Protein AF-A0A352S7R5-F1 (afdb_monomer)

pLDDT: mean 87.11, std 10.84, range [32.69, 97.75]

Mean predicted aligned error: 5.96 Å

Structure (mmCIF, N/CA/C/O backbone):
data_AF-A0A352S7R5-F1
#
_entry.id   AF-A0A352S7R5-F1
#
loop_
_atom_site.group_PDB
_atom_site.id
_atom_site.type_symbol
_atom_site.label_atom_id
_atom_site.label_alt_id
_atom_site.label_comp_id
_atom_site.label_asym_id
_atom_site.label_entity_id
_atom_site.label_seq_id
_atom_site.pdbx_PDB_ins_code
_atom_site.Cartn_x
_atom_site.Cartn_y
_atom_site.Cartn_z
_atom_site.occupancy
_atom_site.B_iso_or_equiv
_atom_site.auth_seq_id
_atom_site.auth_comp_id
_atom_site.auth_asym_id
_atom_site.auth_atom_id
_atom_site.pdbx_PDB_model_num
ATOM 1 N N . ALA A 1 1 ? -20.740 5.650 -1.007 1.00 73.94 1 ALA A N 1
ATOM 2 C CA . ALA A 1 1 ? -20.180 4.894 -2.149 1.00 73.94 1 ALA A CA 1
ATOM 3 C C . ALA A 1 1 ? -20.806 3.505 -2.294 1.00 73.94 1 ALA A C 1
ATOM 5 O O . ALA A 1 1 ? -21.216 3.188 -3.402 1.00 73.94 1 ALA A O 1
ATOM 6 N N . CYS A 1 2 ? -20.946 2.727 -1.207 1.00 80.25 2 CYS A N 1
ATOM 7 C CA . CYS A 1 2 ? -21.563 1.386 -1.196 1.00 80.25 2 CYS A CA 1
ATOM 8 C C . CYS A 1 2 ? -22.861 1.286 -2.020 1.00 80.25 2 CYS A C 1
ATOM 10 O O . CYS A 1 2 ? -22.850 0.685 -3.086 1.00 80.25 2 CYS A O 1
ATOM 12 N N . GLN A 1 3 ? -23.914 2.022 -1.648 1.00 80.69 3 GLN A N 1
ATOM 13 C CA . GLN A 1 3 ? -25.221 1.989 -2.335 1.00 80.69 3 GLN A CA 1
ATOM 14 C C . GLN A 1 3 ? -25.176 2.267 -3.852 1.00 80.69 3 GLN A C 1
ATOM 16 O O . GLN A 1 3 ? -26.088 1.890 -4.582 1.00 80.69 3 GLN A O 1
ATOM 21 N N . LEU A 1 4 ? -24.134 2.947 -4.341 1.00 83.44 4 LEU A N 1
ATOM 22 C CA . LEU A 1 4 ? -23.986 3.281 -5.755 1.00 83.44 4 LEU A CA 1
ATOM 23 C C . LEU A 1 4 ? -23.142 2.250 -6.515 1.00 83.44 4 LEU A C 1
ATOM 25 O O . LEU A 1 4 ? -23.449 1.950 -7.670 1.00 83.44 4 LEU A O 1
ATOM 29 N N . LEU A 1 5 ? -22.080 1.728 -5.900 1.00 84.81 5 LEU A N 1
ATOM 30 C CA . LEU A 1 5 ? -21.120 0.844 -6.564 1.00 84.81 5 LEU A CA 1
ATOM 31 C C . LEU A 1 5 ? -21.451 -0.642 -6.393 1.00 84.81 5 LEU A C 1
ATOM 33 O O . LEU A 1 5 ? -21.251 -1.392 -7.344 1.00 84.81 5 LEU A O 1
ATOM 37 N N . GLU A 1 6 ? -21.993 -1.064 -5.247 1.00 87.19 6 GLU A N 1
ATOM 38 C CA . GLU A 1 6 ? -22.314 -2.477 -4.980 1.00 87.19 6 GLU A CA 1
ATOM 39 C C . GLU A 1 6 ? -23.238 -3.080 -6.048 1.00 87.19 6 GLU A C 1
ATOM 41 O O . GLU A 1 6 ? -22.888 -4.124 -6.591 1.00 87.19 6 GLU A O 1
ATOM 46 N N . PRO A 1 7 ? -24.342 -2.426 -6.473 1.00 89.88 7 PRO A N 1
ATOM 47 C CA . PRO A 1 7 ? -25.232 -3.016 -7.477 1.00 89.88 7 PRO A CA 1
ATOM 48 C C . PRO A 1 7 ? -24.609 -3.088 -8.878 1.00 89.88 7 PRO A C 1
ATOM 50 O O . PRO A 1 7 ? -25.177 -3.693 -9.782 1.00 89.88 7 PRO A O 1
ATOM 53 N N . ARG A 1 8 ? -23.481 -2.400 -9.096 1.00 88.81 8 ARG A N 1
ATOM 54 C CA . ARG A 1 8 ? -22.850 -2.232 -10.411 1.00 88.81 8 ARG A CA 1
ATOM 55 C C . ARG A 1 8 ? -21.539 -2.996 -10.539 1.00 88.81 8 ARG A C 1
ATOM 57 O O . ARG A 1 8 ? -21.007 -3.053 -11.643 1.00 88.81 8 ARG A O 1
ATOM 64 N N . ILE A 1 9 ? -21.018 -3.579 -9.461 1.00 89.38 9 ILE A N 1
ATOM 65 C CA . ILE A 1 9 ? -19.674 -4.162 -9.458 1.00 89.38 9 ILE A CA 1
ATOM 66 C C . ILE A 1 9 ? -19.539 -5.327 -10.451 1.00 89.38 9 ILE A C 1
ATOM 68 O O . ILE A 1 9 ? -18.575 -5.365 -11.210 1.00 89.38 9 ILE A O 1
ATOM 72 N N . ASP A 1 10 ? -20.558 -6.187 -10.554 1.00 89.00 10 ASP A N 1
ATOM 73 C CA . ASP A 1 10 ? -20.584 -7.303 -11.512 1.00 89.00 10 ASP A CA 1
ATOM 74 C C . ASP A 1 10 ? -20.578 -6.814 -12.968 1.00 89.00 10 ASP A C 1
ATOM 76 O O . ASP A 1 10 ? -19.977 -7.426 -13.851 1.00 89.00 10 ASP A O 1
ATOM 80 N N . VAL A 1 11 ? -21.257 -5.694 -13.233 1.00 90.62 11 VAL A N 1
ATOM 81 C CA . VAL A 1 11 ? -21.267 -5.071 -14.561 1.00 90.62 11 VAL A CA 1
ATOM 82 C C . VAL A 1 11 ? -19.894 -4.478 -14.849 1.00 90.62 11 VAL A C 1
ATOM 84 O O . VAL A 1 11 ? -19.335 -4.733 -15.914 1.00 90.62 11 VAL A O 1
ATOM 87 N N . LEU A 1 12 ? -19.320 -3.738 -13.895 1.00 88.06 12 LEU A N 1
ATOM 88 C CA . LEU A 1 12 ? -18.010 -3.107 -14.048 1.00 88.06 12 LEU A CA 1
ATOM 89 C C . LEU A 1 12 ? -16.918 -4.132 -14.378 1.00 88.06 12 LEU A C 1
ATOM 91 O O . LEU A 1 12 ? -16.145 -3.891 -15.300 1.00 88.06 12 LEU A O 1
ATOM 95 N N . GLU A 1 13 ? -16.907 -5.290 -13.718 1.00 89.56 13 GLU A N 1
ATOM 96 C CA . GLU A 1 13 ? -15.958 -6.378 -14.002 1.00 89.56 13 GLU A CA 1
ATOM 97 C C . GLU A 1 13 ? -16.049 -6.942 -15.422 1.00 89.56 13 GLU A C 1
ATOM 99 O O . GLU A 1 13 ? -15.077 -7.500 -15.927 1.00 89.56 13 GLU A O 1
ATOM 104 N N . ARG A 1 14 ? -17.209 -6.821 -16.071 1.00 88.56 14 ARG A N 1
ATOM 105 C CA . ARG A 1 14 ? -17.442 -7.382 -17.407 1.00 88.56 14 ARG A CA 1
ATOM 106 C C . ARG A 1 14 ? -17.187 -6.389 -18.530 1.00 88.56 14 ARG A C 1
ATOM 108 O O . ARG A 1 14 ? -16.793 -6.813 -19.611 1.00 88.56 14 ARG A O 1
ATOM 115 N N . VAL A 1 15 ? -17.475 -5.105 -18.309 1.00 88.56 15 VAL A N 1
ATOM 116 C CA . VAL A 1 15 ? -17.487 -4.101 -19.392 1.00 88.56 15 VAL A CA 1
ATOM 117 C C . VAL A 1 15 ? -16.463 -2.983 -19.231 1.00 88.56 15 VAL A C 1
ATOM 119 O O . VAL A 1 15 ? -16.283 -2.198 -20.158 1.00 88.56 15 VAL A O 1
ATOM 122 N N . SER A 1 16 ? -15.813 -2.867 -18.072 1.00 87.00 16 SER A N 1
ATOM 123 C CA . SER A 1 16 ? -14.912 -1.745 -17.793 1.00 87.00 16 SER A CA 1
ATOM 124 C C . SER A 1 16 ? -13.443 -2.119 -17.937 1.00 87.00 16 SER A C 1
ATOM 126 O O . SER A 1 16 ? -13.054 -3.284 -17.900 1.00 87.00 16 SER A O 1
ATOM 128 N N . LEU A 1 17 ? -12.602 -1.091 -18.052 1.00 91.25 17 LEU A N 1
ATOM 129 C CA . LEU A 1 17 ? -11.156 -1.259 -17.982 1.00 91.25 17 LEU A CA 1
ATOM 130 C C . LEU A 1 17 ? -10.752 -1.793 -16.596 1.00 91.25 17 LEU A C 1
ATOM 132 O O . LEU A 1 17 ? -11.332 -1.365 -15.594 1.00 91.25 17 LEU A O 1
ATOM 136 N N . PRO A 1 18 ? -9.702 -2.626 -16.495 1.00 91.00 18 PRO A N 1
ATOM 137 C CA . PRO A 1 18 ? -9.273 -3.180 -15.212 1.00 91.00 18 PRO A CA 1
ATOM 138 C C . PRO A 1 18 ? -8.970 -2.132 -14.130 1.00 91.00 18 PRO A C 1
ATOM 140 O O . PRO A 1 18 ? -9.233 -2.364 -12.954 1.00 91.00 18 PRO A O 1
ATOM 143 N N . ASP A 1 19 ? -8.474 -0.948 -14.506 1.00 90.12 19 ASP A N 1
ATOM 144 C CA . ASP A 1 19 ? -8.213 0.139 -13.546 1.00 90.12 19 ASP A CA 1
ATOM 145 C C . ASP A 1 19 ? -9.501 0.667 -12.887 1.00 90.12 19 ASP A C 1
ATOM 147 O O . ASP A 1 19 ? -9.485 1.096 -11.736 1.00 90.12 19 ASP A O 1
ATOM 151 N N . VAL A 1 20 ? -10.635 0.601 -13.592 1.00 92.25 20 VAL A N 1
ATOM 152 C CA . VAL A 1 20 ? -11.945 0.980 -13.045 1.00 92.25 20 VAL A CA 1
ATOM 153 C C . VAL A 1 20 ? -12.400 -0.045 -12.010 1.00 92.25 20 VAL A C 1
ATOM 155 O O . VAL A 1 20 ? -12.864 0.348 -10.942 1.00 92.25 20 VAL A O 1
ATOM 158 N N . VAL A 1 21 ? -12.213 -1.339 -12.292 1.00 92.94 21 VAL A N 1
ATOM 159 C CA . VAL A 1 21 ? -12.516 -2.433 -11.353 1.00 92.94 21 VAL A CA 1
ATOM 160 C C . VAL A 1 21 ? -11.678 -2.287 -10.084 1.00 92.94 21 VAL A C 1
ATOM 162 O O . VAL A 1 21 ? -12.229 -2.282 -8.986 1.00 92.94 21 VAL A O 1
ATOM 165 N N . LEU A 1 22 ? -10.369 -2.051 -10.236 1.00 92.81 22 LEU A N 1
ATOM 166 C CA . LEU A 1 22 ? -9.457 -1.763 -9.127 1.00 92.81 22 LEU A CA 1
ATOM 167 C C . LEU A 1 22 ? -9.991 -0.627 -8.248 1.00 92.81 22 LEU A C 1
ATOM 169 O O . LEU A 1 22 ? -10.184 -0.806 -7.046 1.00 92.81 22 LEU A O 1
ATOM 173 N N . ARG A 1 23 ? -10.279 0.539 -8.839 1.00 91.75 23 ARG A N 1
ATOM 174 C CA . ARG A 1 23 ? -10.770 1.699 -8.080 1.00 91.75 23 ARG A CA 1
ATOM 175 C C . ARG A 1 23 ? -1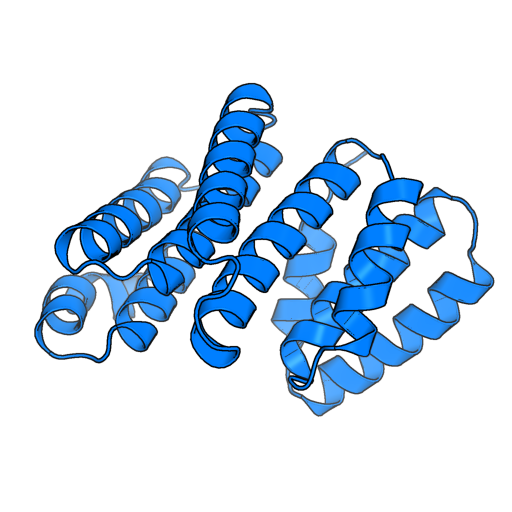2.110 1.423 -7.405 1.00 91.75 23 ARG A C 1
ATOM 177 O O . ARG A 1 23 ? -12.285 1.821 -6.256 1.00 91.75 23 ARG A O 1
ATOM 184 N N . ALA A 1 24 ? -13.040 0.752 -8.081 1.00 93.38 24 ALA A N 1
ATOM 185 C CA . ALA A 1 24 ? -14.346 0.427 -7.517 1.00 93.38 24 ALA A CA 1
ATOM 186 C C . ALA A 1 24 ? -14.217 -0.495 -6.295 1.00 93.38 24 ALA A C 1
ATOM 188 O O . ALA A 1 24 ? -14.760 -0.173 -5.236 1.00 93.38 24 ALA A O 1
ATOM 189 N N . CYS A 1 25 ? -13.440 -1.578 -6.405 1.00 94.12 25 CYS A N 1
ATOM 190 C CA . CYS A 1 25 ? -13.190 -2.501 -5.297 1.00 94.12 25 CYS A CA 1
ATOM 191 C C . CYS A 1 25 ? -12.479 -1.816 -4.124 1.00 94.12 25 CYS A C 1
ATOM 193 O O . CYS A 1 25 ? -12.895 -1.988 -2.980 1.00 94.12 25 CYS A O 1
ATOM 195 N N . LEU A 1 26 ? -11.460 -0.985 -4.382 1.00 93.06 26 LEU A N 1
ATOM 196 C CA . LEU A 1 26 ? -10.762 -0.247 -3.322 1.00 93.06 26 LEU A CA 1
ATOM 197 C C . LEU A 1 26 ? -11.681 0.755 -2.613 1.00 93.06 26 LEU A C 1
ATOM 199 O O . LEU A 1 26 ? -11.668 0.842 -1.386 1.00 93.06 26 LEU A O 1
ATOM 203 N N . VAL A 1 27 ? -12.514 1.490 -3.356 1.00 92.88 27 VAL A N 1
ATOM 204 C CA . VAL A 1 27 ? -13.489 2.426 -2.772 1.00 92.88 27 VAL A CA 1
ATOM 205 C C . VAL A 1 27 ? -14.522 1.688 -1.924 1.00 92.88 27 VAL A C 1
ATOM 207 O O . VAL A 1 27 ? -14.846 2.157 -0.829 1.00 92.88 27 VAL A O 1
ATOM 210 N N . LEU A 1 28 ? -15.031 0.546 -2.392 1.00 93.56 28 LEU A N 1
ATOM 211 C CA . LEU A 1 28 ? -15.947 -0.294 -1.621 1.00 93.56 28 LEU A CA 1
ATOM 212 C C . LEU A 1 28 ? -15.264 -0.809 -0.352 1.00 93.56 28 LEU A C 1
ATOM 214 O O . LEU A 1 28 ? -15.760 -0.538 0.741 1.00 93.56 28 LEU A O 1
ATOM 218 N N . SER A 1 29 ? -14.084 -1.423 -0.470 1.00 94.75 29 SER A N 1
ATOM 219 C CA . SER A 1 29 ? -13.301 -1.897 0.677 1.00 94.75 29 SER A CA 1
ATOM 220 C C . SER A 1 29 ? -13.076 -0.791 1.715 1.00 94.75 29 SER A C 1
ATOM 222 O O . SER A 1 29 ? -13.397 -0.968 2.889 1.00 94.75 29 SER A O 1
ATOM 224 N N . ASN A 1 30 ? -12.617 0.390 1.287 1.00 91.62 30 ASN A N 1
ATOM 225 C CA . ASN A 1 30 ? -12.432 1.557 2.156 1.00 91.62 30 ASN A CA 1
ATOM 226 C C . ASN A 1 30 ? -13.737 2.004 2.826 1.00 91.62 30 ASN A C 1
ATOM 228 O O . ASN A 1 30 ? -13.750 2.297 4.018 1.00 91.62 30 ASN A O 1
ATOM 232 N N . SER A 1 31 ? -14.844 2.031 2.085 1.00 92.38 31 SER A N 1
ATOM 233 C CA . SER A 1 31 ? -16.140 2.468 2.616 1.00 92.38 31 SER A CA 1
ATOM 234 C C . SER A 1 31 ? -16.683 1.512 3.680 1.00 92.38 31 SER A C 1
ATOM 236 O O . SER A 1 31 ? -17.195 1.963 4.702 1.00 92.38 31 SER A O 1
ATOM 238 N N . HIS A 1 32 ? -16.560 0.199 3.466 1.00 93.31 32 HIS A N 1
ATOM 239 C CA . HIS A 1 32 ? -16.925 -0.800 4.472 1.00 93.31 32 HIS A CA 1
ATOM 240 C C . HIS A 1 32 ? -16.008 -0.728 5.690 1.00 93.31 32 HIS A C 1
ATOM 242 O O . HIS A 1 32 ? -16.492 -0.769 6.819 1.00 93.31 32 HIS A O 1
ATOM 248 N N . TRP A 1 33 ? -14.706 -0.531 5.469 1.00 93.12 33 TRP A N 1
ATOM 249 C CA . TRP A 1 33 ? -13.725 -0.407 6.540 1.00 93.12 33 TRP A CA 1
ATOM 250 C C . TRP A 1 33 ? -14.030 0.755 7.483 1.00 93.12 33 TRP A C 1
ATOM 252 O O . TRP A 1 33 ? -14.066 0.570 8.698 1.00 93.12 33 TRP A O 1
ATOM 262 N N . LEU A 1 34 ? -14.290 1.938 6.920 1.00 90.12 34 LEU A N 1
ATOM 263 C CA . LEU A 1 34 ? -14.645 3.137 7.682 1.00 90.12 34 LEU A CA 1
ATOM 264 C C . LEU A 1 34 ? -15.980 2.982 8.418 1.00 90.12 34 LEU A C 1
ATOM 266 O O . LEU A 1 34 ? -16.166 3.554 9.484 1.00 90.12 34 LEU A O 1
ATOM 270 N N . ALA A 1 35 ? -16.894 2.174 7.882 1.00 91.31 35 ALA A N 1
ATOM 271 C CA . ALA A 1 35 ? -18.155 1.851 8.536 1.00 91.31 35 ALA A CA 1
ATOM 272 C C . ALA A 1 35 ? -18.049 0.701 9.560 1.00 91.31 35 ALA A C 1
ATOM 274 O O . ALA A 1 35 ? -19.077 0.211 10.022 1.00 91.31 35 ALA A O 1
ATOM 275 N N . GLY A 1 36 ? -16.838 0.222 9.875 1.00 91.88 36 GLY A N 1
ATOM 276 C CA . GLY A 1 36 ? -16.599 -0.878 10.818 1.00 91.88 36 GLY A CA 1
ATOM 277 C C . GLY A 1 36 ? -16.953 -2.275 10.292 1.00 91.88 36 GLY A C 1
ATOM 278 O O . GLY A 1 36 ? -16.778 -3.262 11.003 1.00 91.88 36 GLY A O 1
ATOM 279 N N . ARG A 1 37 ? -17.401 -2.390 9.037 1.00 94.00 37 ARG A N 1
ATOM 280 C CA . ARG A 1 37 ? -17.790 -3.644 8.373 1.00 94.00 37 ARG A CA 1
ATOM 281 C C . ARG A 1 37 ? -16.558 -4.366 7.818 1.00 94.00 37 ARG A C 1
ATOM 283 O O . ARG A 1 37 ? -16.259 -4.301 6.626 1.00 94.00 37 ARG A O 1
ATOM 290 N N . ARG A 1 38 ? -15.771 -4.971 8.718 1.00 93.56 38 ARG A N 1
ATOM 291 C CA . ARG A 1 38 ? -14.444 -5.545 8.407 1.00 93.56 38 ARG A CA 1
ATOM 292 C C . ARG A 1 38 ? -14.517 -6.699 7.407 1.00 93.56 38 ARG A C 1
ATOM 294 O O . ARG A 1 38 ? -13.726 -6.726 6.469 1.00 93.56 38 ARG A O 1
ATOM 301 N N . THR A 1 39 ? -15.471 -7.610 7.579 1.00 94.56 39 THR A N 1
ATOM 302 C CA . THR A 1 39 ? -15.619 -8.796 6.723 1.00 94.56 39 THR A CA 1
ATOM 303 C C . THR A 1 39 ? -15.928 -8.404 5.284 1.00 94.56 39 THR A C 1
ATOM 305 O O . THR A 1 39 ? -15.282 -8.880 4.357 1.00 94.56 39 THR A O 1
ATOM 308 N N . GLU A 1 40 ? -16.853 -7.471 5.080 1.00 94.31 40 GLU A N 1
ATOM 309 C CA . GLU A 1 40 ? -17.210 -6.977 3.752 1.00 94.31 40 GLU A CA 1
ATOM 310 C C . GLU A 1 40 ? -16.061 -6.190 3.119 1.00 94.31 40 GLU A C 1
ATOM 312 O O . GLU A 1 40 ? -15.814 -6.305 1.919 1.00 94.31 40 GLU A O 1
ATOM 317 N N . ALA A 1 41 ? -15.315 -5.423 3.920 1.00 94.50 41 ALA A N 1
ATOM 318 C CA . ALA A 1 41 ? -14.141 -4.709 3.435 1.00 94.50 41 ALA A CA 1
ATOM 319 C C . ALA A 1 41 ? -13.066 -5.656 2.881 1.00 94.50 41 ALA A C 1
ATOM 321 O O . ALA A 1 41 ? -12.478 -5.356 1.838 1.00 94.50 41 ALA A O 1
ATOM 322 N N . LEU A 1 42 ? -12.823 -6.778 3.565 1.00 95.56 42 LEU A N 1
ATOM 323 C CA . LEU A 1 42 ? -11.902 -7.824 3.116 1.00 95.56 42 LEU A CA 1
ATOM 324 C C . LEU A 1 42 ? -12.466 -8.599 1.921 1.00 95.56 42 LEU A C 1
ATOM 326 O O . LEU A 1 42 ? -11.735 -8.818 0.961 1.00 95.56 42 LEU A O 1
ATOM 330 N N . GLY A 1 43 ? -13.770 -8.886 1.899 1.00 96.69 43 GLY A N 1
ATOM 331 C CA . GLY A 1 43 ? -14.418 -9.578 0.780 1.00 96.69 43 GLY A CA 1
ATOM 332 C C . GLY A 1 43 ? -14.254 -8.859 -0.567 1.00 96.69 43 GLY A C 1
ATOM 333 O O . GLY A 1 43 ? -14.075 -9.504 -1.599 1.00 96.69 43 GLY A O 1
ATOM 334 N N . TYR A 1 44 ? -14.231 -7.520 -0.584 1.00 96.00 44 TYR A N 1
ATOM 335 C CA . TYR A 1 44 ? -13.921 -6.766 -1.809 1.00 96.00 44 TYR A CA 1
ATOM 336 C C . TYR A 1 44 ? -12.449 -6.844 -2.234 1.00 96.00 44 TYR A C 1
ATOM 338 O O . TYR A 1 44 ? -12.164 -6.722 -3.426 1.00 96.00 44 TYR A O 1
ATOM 346 N N . LEU A 1 45 ? -11.521 -7.058 -1.297 1.00 96.38 45 LEU A N 1
ATOM 347 C CA . LEU A 1 45 ? -10.118 -7.327 -1.625 1.00 96.38 45 LEU A CA 1
ATOM 348 C C . LEU A 1 45 ? -9.955 -8.753 -2.160 1.00 96.38 45 LEU A C 1
ATOM 350 O O . LEU A 1 45 ? -9.327 -8.924 -3.198 1.00 96.38 45 LEU A O 1
ATOM 354 N N . ASP A 1 46 ? -10.607 -9.745 -1.541 1.00 96.94 46 ASP A N 1
ATOM 355 C CA . ASP A 1 46 ? -10.637 -11.133 -2.033 1.00 96.94 46 ASP A CA 1
ATOM 356 C C . ASP A 1 46 ? -11.147 -11.193 -3.474 1.00 96.94 46 ASP A C 1
ATOM 358 O O . ASP A 1 46 ? -10.544 -11.819 -4.348 1.00 96.94 46 ASP A O 1
ATOM 362 N N . ARG A 1 47 ? -12.234 -10.466 -3.741 1.00 95.94 47 ARG A N 1
ATOM 363 C CA . ARG A 1 47 ? -12.822 -10.343 -5.072 1.00 95.94 47 ARG A CA 1
ATOM 364 C C . ARG A 1 47 ? -11.863 -9.704 -6.080 1.00 95.94 47 ARG A C 1
ATOM 366 O O . ARG A 1 47 ? -11.726 -10.209 -7.194 1.00 95.94 47 ARG A O 1
ATOM 373 N N . LEU A 1 48 ? -11.190 -8.617 -5.700 1.00 96.38 48 LEU A N 1
ATOM 374 C CA . LEU A 1 48 ? -10.222 -7.933 -6.560 1.00 96.38 48 LEU A CA 1
ATOM 375 C C . LEU A 1 48 ? -9.008 -8.816 -6.881 1.00 96.38 48 LEU A C 1
ATOM 377 O O . LEU A 1 48 ? -8.545 -8.828 -8.021 1.00 96.38 48 LEU A O 1
ATOM 381 N N . GLU A 1 49 ? -8.505 -9.564 -5.905 1.00 96.69 49 GLU A N 1
ATOM 382 C CA . GLU A 1 49 ? -7.389 -10.483 -6.116 1.00 96.69 49 GLU A CA 1
ATOM 383 C C . GLU A 1 49 ? -7.777 -11.650 -7.016 1.00 96.69 49 GLU A C 1
ATOM 385 O O . GLU A 1 49 ? -7.059 -11.945 -7.970 1.00 96.69 49 GLU A O 1
ATOM 390 N N . ALA A 1 50 ? -8.946 -12.257 -6.791 1.00 96.38 50 ALA A N 1
ATOM 391 C CA . ALA A 1 50 ? -9.466 -13.301 -7.668 1.00 96.38 50 ALA A CA 1
ATOM 392 C C . ALA A 1 50 ? -9.628 -12.797 -9.112 1.00 96.38 50 ALA A C 1
ATOM 394 O O . ALA A 1 50 ? -9.272 -13.499 -10.060 1.00 96.38 50 ALA A O 1
ATOM 395 N N . TYR A 1 51 ? -10.113 -11.563 -9.290 1.00 95.38 51 TYR A N 1
ATOM 396 C CA . TYR A 1 51 ? -10.187 -10.909 -10.595 1.00 95.38 51 TYR A CA 1
ATOM 397 C C . TYR A 1 51 ? -8.795 -10.728 -11.221 1.00 95.38 51 TYR A C 1
ATOM 399 O O . TYR A 1 51 ? -8.592 -11.087 -12.381 1.00 95.38 51 TYR A O 1
ATOM 407 N N . ALA A 1 52 ? -7.821 -10.214 -10.465 1.00 95.56 52 ALA A N 1
ATOM 408 C CA . ALA A 1 52 ? -6.469 -9.987 -10.966 1.00 95.56 52 ALA A CA 1
ATOM 409 C C . ALA A 1 52 ? -5.778 -11.296 -11.380 1.00 95.56 52 ALA A C 1
ATOM 411 O O . ALA A 1 52 ? -5.239 -11.368 -12.482 1.00 95.56 52 ALA A O 1
ATOM 412 N N . VAL A 1 53 ? -5.868 -12.342 -10.553 1.00 95.88 53 VAL A N 1
ATOM 413 C CA . VAL A 1 53 ? -5.311 -13.672 -10.847 1.00 95.88 53 VAL A CA 1
ATOM 414 C C . VAL A 1 53 ? -5.979 -14.285 -12.077 1.00 95.88 53 VAL A C 1
ATOM 416 O O . VAL A 1 53 ? -5.290 -14.755 -12.979 1.00 95.88 53 VAL A O 1
ATOM 419 N N . ARG A 1 54 ? -7.315 -14.227 -12.170 1.00 94.81 54 ARG A N 1
ATOM 420 C CA . ARG A 1 54 ? -8.073 -14.795 -13.298 1.00 94.81 54 ARG A CA 1
ATOM 421 C C . ARG A 1 54 ? -7.646 -14.229 -14.654 1.00 94.81 54 ARG A C 1
ATOM 423 O O . ARG A 1 54 ? -7.697 -14.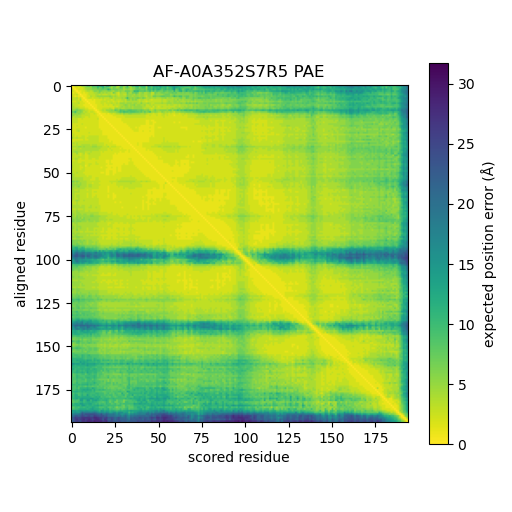950 -15.647 1.00 94.81 54 ARG A O 1
ATOM 430 N N . TYR A 1 55 ? -7.267 -12.954 -14.703 1.00 92.81 55 TYR A N 1
ATOM 431 C CA . TYR A 1 55 ? -6.889 -12.265 -15.939 1.00 92.81 55 TYR A CA 1
ATOM 432 C C . TYR A 1 55 ? -5.374 -12.016 -16.079 1.00 92.81 55 TYR A C 1
ATOM 434 O O . TYR A 1 55 ? -4.969 -11.347 -17.029 1.00 92.81 55 TYR A O 1
ATOM 442 N N . GLY A 1 56 ? -4.537 -12.534 -15.168 1.00 92.25 56 GLY A N 1
ATOM 443 C CA . GLY A 1 56 ? -3.078 -12.348 -15.199 1.00 92.25 56 GLY A CA 1
ATOM 444 C C . GLY A 1 56 ? -2.646 -10.883 -15.058 1.00 92.25 56 GLY A C 1
ATOM 445 O O . GLY A 1 56 ? -1.765 -10.406 -15.774 1.00 92.25 56 GLY A O 1
ATOM 446 N N . LEU A 1 57 ? -3.336 -10.122 -14.206 1.00 93.00 57 LEU A N 1
ATOM 447 C CA . LEU A 1 57 ? -3.148 -8.682 -14.041 1.00 93.00 57 LEU A CA 1
ATOM 448 C C . LEU A 1 57 ? -2.283 -8.378 -12.815 1.00 93.00 57 LEU A C 1
ATOM 450 O O . LEU A 1 57 ? -2.751 -7.798 -11.836 1.00 93.00 57 LEU A O 1
ATOM 454 N N . ASP A 1 58 ? -1.000 -8.710 -12.899 1.00 92.38 58 ASP A N 1
ATOM 455 C CA . ASP A 1 58 ? -0.058 -8.653 -11.771 1.00 92.38 58 ASP A CA 1
ATOM 456 C C . ASP A 1 58 ? 0.097 -7.252 -11.168 1.00 92.38 58 ASP A C 1
ATOM 458 O O . ASP A 1 58 ? 0.225 -7.091 -9.957 1.00 92.38 58 ASP A O 1
ATOM 462 N N . ARG A 1 59 ? -0.043 -6.201 -11.985 1.00 91.12 59 ARG A N 1
ATOM 463 C CA . ARG A 1 59 ? -0.114 -4.822 -11.479 1.00 91.12 59 ARG A CA 1
ATOM 464 C C . ARG A 1 59 ? -1.295 -4.611 -10.524 1.00 91.12 59 ARG A C 1
ATOM 466 O O . ARG A 1 59 ? -1.154 -3.935 -9.510 1.00 91.12 59 ARG A O 1
ATOM 473 N N . LEU A 1 60 ? -2.473 -5.125 -10.878 1.00 93.94 60 LEU A N 1
ATOM 474 C CA . LEU A 1 60 ? -3.670 -4.996 -10.044 1.00 93.94 60 LEU A CA 1
ATOM 475 C C . LEU A 1 60 ? -3.547 -5.866 -8.799 1.00 93.94 60 LEU A C 1
ATOM 477 O O . LEU A 1 60 ? -3.947 -5.426 -7.724 1.00 93.94 60 LEU A O 1
ATOM 481 N N . LEU A 1 61 ? -2.967 -7.059 -8.949 1.00 95.75 61 LEU A N 1
ATOM 482 C CA . LEU A 1 61 ? -2.682 -7.949 -7.834 1.00 95.75 61 LEU A CA 1
ATOM 483 C C . LEU A 1 61 ? -1.767 -7.262 -6.814 1.00 95.75 61 LEU A C 1
ATOM 485 O O . LEU A 1 61 ? -2.089 -7.244 -5.632 1.00 95.75 61 LEU A O 1
ATOM 489 N N . ALA A 1 62 ? -0.694 -6.607 -7.264 1.00 94.56 62 ALA A N 1
ATOM 490 C CA . ALA A 1 62 ? 0.216 -5.876 -6.386 1.00 94.56 62 ALA A CA 1
ATOM 491 C C . ALA A 1 62 ? -0.498 -4.773 -5.576 1.00 94.56 62 ALA A C 1
ATOM 493 O O . ALA A 1 62 ? -0.309 -4.678 -4.366 1.00 94.56 62 ALA A O 1
ATOM 494 N N . GLU A 1 63 ? -1.361 -3.963 -6.202 1.00 93.69 63 GLU A N 1
ATOM 495 C CA . GLU A 1 63 ? -2.127 -2.919 -5.490 1.00 93.69 63 GLU A CA 1
ATOM 496 C C . GLU A 1 63 ? -3.176 -3.500 -4.522 1.00 93.69 63 GLU A C 1
ATOM 498 O O . GLU A 1 63 ? -3.424 -2.933 -3.450 1.00 93.69 63 GLU A O 1
ATOM 503 N N . ALA A 1 64 ? -3.782 -4.638 -4.871 1.00 95.62 64 ALA A N 1
ATOM 504 C CA . ALA A 1 64 ? -4.702 -5.353 -3.990 1.00 95.62 64 ALA A CA 1
ATOM 505 C C . ALA A 1 64 ? -3.975 -5.884 -2.744 1.00 95.62 64 ALA A C 1
ATOM 507 O O . ALA A 1 64 ? -4.418 -5.620 -1.624 1.00 95.62 64 ALA A O 1
ATOM 508 N N . LEU A 1 65 ? -2.808 -6.511 -2.933 1.00 96.56 65 LEU A N 1
ATOM 509 C CA . LEU A 1 65 ? -1.956 -7.014 -1.854 1.00 96.56 65 LEU A CA 1
ATOM 510 C C . LEU A 1 65 ? -1.478 -5.884 -0.934 1.00 96.56 65 LEU A C 1
ATOM 512 O O . LEU A 1 65 ? -1.588 -6.011 0.280 1.00 96.56 65 LEU A O 1
ATOM 516 N N . VAL A 1 66 ? -1.037 -4.739 -1.471 1.00 95.06 66 VAL A N 1
ATOM 517 C CA . VAL A 1 66 ? -0.688 -3.558 -0.649 1.00 95.06 66 VAL A CA 1
ATOM 518 C C . VAL A 1 66 ? -1.875 -3.121 0.216 1.00 95.06 66 VAL A C 1
ATOM 520 O O . VAL A 1 66 ? -1.724 -2.821 1.400 1.00 95.06 66 VAL A O 1
ATOM 523 N N . SER A 1 67 ? -3.080 -3.112 -0.354 1.00 94.31 67 SER A N 1
ATOM 524 C CA . SER A 1 67 ? -4.287 -2.732 0.382 1.00 94.31 67 SER A CA 1
ATOM 525 C C . SER A 1 67 ? -4.652 -3.759 1.458 1.00 94.31 67 SER A C 1
ATOM 527 O O . SER A 1 67 ? -5.072 -3.367 2.548 1.00 94.31 67 SER A O 1
ATOM 529 N N . ARG A 1 68 ? -4.458 -5.058 1.193 1.00 96.56 68 ARG A N 1
ATOM 530 C CA . ARG A 1 68 ? -4.666 -6.130 2.175 1.00 96.56 68 ARG A CA 1
ATOM 531 C C . ARG A 1 68 ? -3.635 -6.090 3.299 1.00 96.56 68 ARG A C 1
ATOM 533 O O . ARG A 1 68 ? -4.027 -6.194 4.459 1.00 96.56 68 ARG A O 1
ATOM 540 N N . LEU A 1 69 ? -2.360 -5.869 2.979 1.00 96.31 69 LEU A N 1
ATOM 541 C CA . LEU A 1 69 ? -1.299 -5.648 3.963 1.00 96.31 69 LEU A CA 1
ATOM 542 C C . LEU A 1 69 ? -1.735 -4.579 4.963 1.00 96.31 69 LEU A C 1
ATOM 544 O O . LEU A 1 69 ? -1.739 -4.822 6.167 1.00 96.31 69 LEU A O 1
ATOM 548 N N . ARG A 1 70 ? -2.193 -3.428 4.459 1.00 93.56 70 ARG A N 1
ATOM 549 C CA . ARG A 1 70 ? -2.688 -2.340 5.302 1.00 93.56 70 ARG A CA 1
ATOM 550 C C . ARG A 1 70 ? -3.808 -2.784 6.240 1.00 93.56 70 ARG A C 1
ATOM 552 O O . ARG A 1 70 ? -3.822 -2.362 7.392 1.00 93.56 70 ARG A O 1
ATOM 559 N N . ARG A 1 71 ? -4.745 -3.621 5.778 1.00 94.19 71 ARG A N 1
ATOM 560 C CA . ARG A 1 71 ? -5.833 -4.133 6.632 1.00 94.19 71 ARG A CA 1
ATOM 561 C C . ARG A 1 71 ? -5.313 -5.014 7.752 1.00 94.19 71 ARG A C 1
ATOM 563 O O . ARG A 1 71 ? -5.696 -4.789 8.895 1.00 94.19 71 ARG A O 1
ATOM 570 N N . HIS A 1 72 ? -4.407 -5.937 7.441 1.00 95.44 72 HIS A N 1
ATOM 571 C CA . HIS A 1 72 ? -3.787 -6.785 8.456 1.00 95.44 72 HIS A CA 1
ATOM 572 C C . HIS A 1 72 ? -3.008 -5.958 9.482 1.00 95.44 72 HIS A C 1
ATOM 574 O O . HIS A 1 72 ? -3.190 -6.164 10.679 1.00 95.44 72 HIS A O 1
ATOM 580 N N . LEU A 1 73 ? -2.235 -4.958 9.041 1.00 93.69 73 LEU A N 1
ATOM 581 C CA . LEU A 1 73 ? -1.543 -4.029 9.943 1.00 93.69 73 LEU A CA 1
ATOM 582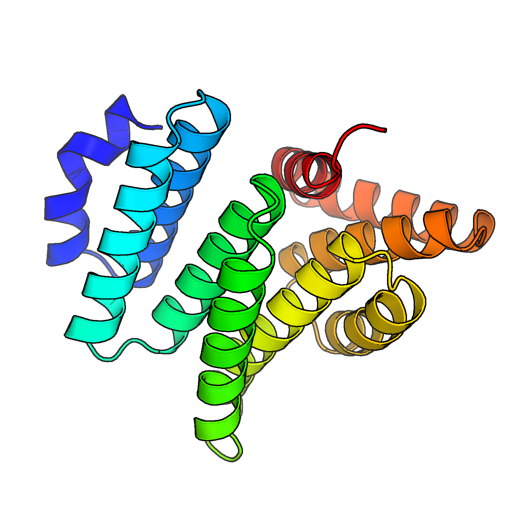 C C . LEU A 1 73 ? -2.534 -3.284 10.850 1.00 93.69 73 LEU A C 1
ATOM 584 O O . LEU A 1 73 ? -2.386 -3.290 12.066 1.00 93.69 73 LEU A O 1
ATOM 588 N N . GLN A 1 74 ? -3.613 -2.732 10.291 1.00 91.31 74 GLN A N 1
ATOM 589 C CA . GLN A 1 74 ? -4.652 -2.046 11.070 1.00 91.31 74 GLN A CA 1
ATOM 590 C C . GLN A 1 74 ? -5.406 -2.966 12.054 1.00 91.31 74 GLN A C 1
ATOM 592 O O . GLN A 1 74 ? -6.051 -2.466 12.972 1.00 91.31 74 GLN A O 1
ATOM 597 N N . GLN A 1 75 ? -5.349 -4.289 11.872 1.00 92.00 75 GLN A N 1
ATOM 598 C CA . GLN A 1 75 ? -5.906 -5.288 12.797 1.00 92.00 75 GLN A CA 1
ATOM 599 C C . GLN A 1 75 ? -4.863 -5.851 13.771 1.00 92.00 75 GLN A C 1
ATOM 601 O O . GLN A 1 75 ? -5.209 -6.683 14.605 1.00 92.00 75 GLN A O 1
ATOM 606 N N . GLY A 1 76 ? -3.598 -5.429 13.672 1.00 92.88 76 GLY A N 1
ATOM 607 C CA . GLY A 1 76 ? -2.492 -5.996 14.445 1.00 92.88 76 GLY A CA 1
ATOM 608 C C . GLY A 1 76 ? -2.099 -7.418 14.021 1.00 92.88 76 GLY A C 1
ATOM 609 O O . GLY A 1 76 ? -1.352 -8.088 14.729 1.00 92.88 76 GLY A O 1
ATOM 610 N N . GLU A 1 77 ? -2.573 -7.895 12.868 1.00 94.62 77 GLU A N 1
ATOM 611 C CA . GLU A 1 77 ? -2.322 -9.242 12.346 1.00 94.62 77 GLU A CA 1
ATOM 612 C C . GLU A 1 77 ? -0.949 -9.317 11.651 1.00 94.62 77 GLU A C 1
ATOM 614 O O . GLU A 1 77 ? -0.847 -9.509 10.438 1.00 94.62 77 GLU A O 1
ATOM 619 N N . MET A 1 78 ? 0.126 -9.143 12.423 1.00 94.88 78 MET A N 1
ATOM 620 C CA . MET A 1 78 ? 1.493 -8.986 11.905 1.00 94.88 78 MET A CA 1
ATOM 621 C C . MET A 1 78 ? 1.983 -10.158 11.050 1.00 94.88 78 MET A C 1
ATOM 623 O O . MET A 1 78 ? 2.613 -9.936 10.021 1.00 94.88 78 MET A O 1
ATOM 627 N N . GLU A 1 79 ? 1.676 -11.396 11.434 1.00 95.56 79 GLU A N 1
ATOM 628 C CA . GLU A 1 79 ? 2.080 -12.582 10.667 1.00 95.56 79 GLU A CA 1
ATOM 629 C C . GLU A 1 79 ? 1.443 -12.587 9.273 1.00 95.56 79 GLU A C 1
ATOM 631 O O . GLU A 1 79 ? 2.123 -12.782 8.267 1.00 95.56 79 GLU A O 1
ATOM 636 N N . ARG A 1 80 ? 0.142 -12.283 9.195 1.00 96.06 80 ARG A N 1
ATOM 637 C CA . ARG A 1 80 ? -0.581 -12.180 7.920 1.00 96.06 80 ARG A CA 1
ATOM 638 C C . ARG A 1 80 ? -0.084 -11.009 7.087 1.00 96.06 80 ARG A C 1
ATOM 640 O O . ARG A 1 80 ? 0.065 -11.140 5.876 1.00 96.06 80 ARG A O 1
ATOM 647 N N . ALA A 1 81 ? 0.207 -9.881 7.731 1.00 96.69 81 ALA A N 1
ATOM 648 C CA . ALA A 1 81 ? 0.826 -8.742 7.076 1.00 96.69 81 ALA A CA 1
ATOM 649 C C . ALA A 1 81 ? 2.182 -9.126 6.457 1.00 96.69 81 ALA A C 1
ATOM 651 O O . ALA A 1 81 ? 2.432 -8.816 5.296 1.00 96.69 81 ALA A O 1
ATOM 652 N N . ASN A 1 82 ? 3.031 -9.855 7.186 1.00 96.75 82 ASN A N 1
ATOM 653 C CA . ASN A 1 82 ? 4.335 -10.277 6.681 1.00 96.75 82 ASN A CA 1
ATOM 654 C C . ASN A 1 82 ? 4.220 -11.227 5.479 1.00 96.75 82 ASN A C 1
ATOM 656 O O . ASN A 1 82 ? 4.902 -11.020 4.482 1.00 96.75 82 ASN A O 1
ATOM 660 N N . ILE A 1 83 ? 3.293 -12.189 5.519 1.00 97.75 83 ILE A N 1
ATOM 661 C CA . ILE A 1 83 ? 3.025 -13.079 4.375 1.00 97.75 83 ILE A CA 1
ATOM 662 C C . ILE A 1 83 ? 2.649 -12.264 3.129 1.00 97.75 83 ILE A C 1
ATOM 664 O O . ILE A 1 83 ? 3.187 -12.485 2.047 1.00 97.75 83 ILE A O 1
ATOM 668 N N . VAL A 1 84 ? 1.753 -11.281 3.266 1.00 97.31 84 VAL A N 1
ATOM 669 C CA . VAL A 1 84 ? 1.346 -10.432 2.134 1.00 97.31 84 VAL A CA 1
ATOM 670 C C . VAL A 1 84 ? 2.508 -9.573 1.623 1.00 97.31 84 VAL A C 1
ATOM 672 O O . VAL A 1 84 ? 2.635 -9.376 0.411 1.00 97.31 84 VAL A O 1
ATOM 675 N N . LEU A 1 85 ? 3.368 -9.084 2.523 1.00 97.00 85 LEU A N 1
ATOM 676 C CA . LEU A 1 85 ? 4.579 -8.349 2.159 1.00 97.00 85 LEU A CA 1
ATOM 677 C C . LEU A 1 85 ? 5.537 -9.217 1.329 1.00 97.00 85 LEU A C 1
ATOM 679 O O . LEU A 1 85 ? 6.009 -8.767 0.287 1.00 97.00 85 LEU A O 1
ATOM 683 N N . GLU A 1 86 ? 5.776 -10.457 1.749 1.00 97.06 86 GLU A N 1
ATOM 684 C CA . GLU A 1 86 ? 6.603 -11.416 1.010 1.00 97.06 86 GLU A CA 1
ATOM 685 C C . GLU A 1 86 ? 6.002 -11.722 -0.368 1.00 97.06 86 GLU A C 1
ATOM 687 O O . GLU A 1 86 ? 6.718 -11.719 -1.369 1.00 97.06 86 GLU A O 1
ATOM 692 N N . CYS A 1 87 ? 4.678 -11.892 -0.464 1.00 96.12 87 CYS A N 1
ATOM 693 C CA . CYS A 1 87 ? 4.009 -12.113 -1.747 1.00 96.12 87 CYS A CA 1
ATOM 694 C C . CYS A 1 87 ? 4.212 -10.951 -2.731 1.00 96.12 87 CYS A C 1
ATOM 696 O O . CYS A 1 87 ? 4.530 -11.184 -3.898 1.00 96.12 87 CYS A O 1
ATOM 698 N N . VAL A 1 88 ? 4.036 -9.697 -2.294 1.00 95.50 88 VAL A N 1
ATOM 699 C CA . VAL A 1 88 ? 4.206 -8.540 -3.193 1.00 95.50 88 VAL A CA 1
ATOM 700 C C . VAL A 1 88 ? 5.677 -8.296 -3.548 1.00 95.50 88 VAL A C 1
ATOM 702 O O . VAL A 1 88 ? 5.969 -7.861 -4.662 1.00 95.50 88 VAL A O 1
ATOM 705 N N . GLN A 1 89 ? 6.612 -8.612 -2.647 1.00 94.56 89 GLN A N 1
ATOM 706 C CA . GLN A 1 89 ? 8.050 -8.554 -2.926 1.00 94.56 89 GLN A CA 1
ATOM 707 C C . GLN A 1 89 ? 8.470 -9.616 -3.944 1.00 94.56 89 GLN A C 1
ATOM 709 O O . GLN A 1 89 ? 9.079 -9.266 -4.952 1.00 94.56 89 GLN A O 1
ATOM 714 N N . GLY A 1 90 ? 8.053 -10.871 -3.755 1.00 94.38 90 GLY A N 1
ATOM 715 C CA . GLY A 1 90 ? 8.304 -11.945 -4.718 1.00 94.38 90 GLY A CA 1
ATOM 716 C C . GLY A 1 90 ? 7.696 -11.654 -6.095 1.00 94.38 90 GLY A C 1
ATOM 717 O O . GLY A 1 90 ? 8.310 -11.935 -7.125 1.00 94.38 90 GLY A O 1
ATOM 718 N N . LEU A 1 91 ? 6.527 -11.003 -6.136 1.00 92.25 91 LEU A N 1
ATOM 719 C CA . LEU A 1 91 ? 5.936 -10.542 -7.392 1.00 92.25 91 LEU A CA 1
ATOM 720 C C . LEU A 1 91 ? 6.808 -9.480 -8.081 1.00 92.25 91 LEU A C 1
ATOM 722 O O . LEU A 1 91 ? 6.987 -9.534 -9.294 1.00 92.25 91 LEU A O 1
ATOM 726 N N . ALA A 1 92 ? 7.376 -8.527 -7.339 1.00 91.00 92 ALA A N 1
ATOM 727 C CA . ALA A 1 92 ? 8.285 -7.531 -7.907 1.00 91.00 92 ALA A CA 1
ATOM 728 C C . ALA A 1 92 ? 9.599 -8.150 -8.408 1.00 91.00 92 ALA A C 1
ATOM 730 O O . ALA A 1 92 ? 10.076 -7.774 -9.479 1.00 91.00 92 ALA A O 1
ATOM 731 N N . GLU A 1 93 ? 10.152 -9.119 -7.677 1.00 89.88 93 GLU A N 1
ATOM 732 C CA . GLU A 1 93 ? 11.365 -9.849 -8.062 1.00 89.88 93 GLU A CA 1
ATOM 733 C C . GLU A 1 93 ? 11.193 -10.595 -9.388 1.00 89.88 93 GLU A C 1
ATOM 735 O O . GLU A 1 93 ? 12.080 -10.551 -10.240 1.00 89.88 93 GLU A O 1
ATOM 740 N N . HIS A 1 94 ? 10.022 -11.198 -9.615 1.00 86.94 94 HIS A N 1
ATOM 741 C CA . HIS A 1 94 ? 9.710 -11.881 -10.872 1.00 86.94 94 HIS A CA 1
ATOM 742 C C . HIS A 1 94 ? 9.778 -10.957 -12.101 1.00 86.94 94 HIS A C 1
ATOM 744 O O . HIS A 1 94 ? 10.039 -11.408 -13.216 1.00 86.94 94 HIS A O 1
ATOM 750 N N . TYR A 1 95 ? 9.571 -9.654 -11.902 1.00 83.75 95 TYR A N 1
ATOM 751 C CA . TYR A 1 95 ? 9.589 -8.644 -12.958 1.00 83.75 95 TYR A CA 1
ATOM 752 C C . TYR A 1 95 ? 10.918 -7.887 -13.068 1.00 83.75 95 TYR A C 1
ATOM 754 O O . TYR A 1 95 ? 11.023 -6.967 -13.884 1.00 83.75 95 TYR A O 1
ATOM 762 N N . VAL A 1 96 ? 11.951 -8.258 -12.305 1.00 76.94 96 VAL A N 1
ATOM 763 C CA . VAL A 1 96 ? 13.285 -7.655 -12.437 1.00 76.94 96 VAL A CA 1
ATOM 764 C C . VAL A 1 96 ? 13.810 -7.895 -13.856 1.00 76.94 96 VAL A C 1
ATOM 766 O O . VAL A 1 96 ? 14.011 -9.025 -14.287 1.00 76.94 96 VAL A O 1
ATOM 769 N N . GLY A 1 97 ? 14.008 -6.810 -14.611 1.00 69.12 97 GLY A N 1
ATOM 770 C CA . GLY A 1 97 ? 14.463 -6.859 -16.006 1.00 69.12 97 GLY A CA 1
ATOM 771 C C . GLY A 1 97 ? 13.347 -6.913 -17.057 1.00 69.12 97 GLY A C 1
ATOM 772 O O . GLY A 1 97 ? 13.629 -6.742 -18.243 1.00 69.12 97 GLY A O 1
ATOM 773 N N . ALA A 1 98 ? 12.079 -7.060 -16.660 1.00 67.06 98 ALA A N 1
ATOM 774 C CA . ALA A 1 98 ? 10.966 -6.734 -17.546 1.00 67.06 98 ALA A CA 1
ATOM 775 C C . ALA A 1 98 ? 10.935 -5.207 -17.748 1.00 67.06 98 ALA A C 1
ATOM 777 O O . ALA A 1 98 ? 11.228 -4.455 -16.824 1.00 67.06 98 ALA A O 1
ATOM 778 N N . GLY A 1 99 ? 10.629 -4.731 -18.958 1.00 63.69 99 GLY A N 1
ATOM 779 C CA . GLY A 1 99 ? 10.765 -3.315 -19.331 1.00 63.69 99 GLY A CA 1
ATOM 780 C C . GLY A 1 99 ? 10.182 -2.296 -18.324 1.00 63.69 99 GLY A C 1
ATOM 781 O O . GLY A 1 99 ? 9.270 -2.613 -17.549 1.00 63.69 99 GLY A O 1
ATOM 782 N N . PRO A 1 100 ? 10.673 -1.043 -18.364 1.00 67.00 100 PRO A N 1
ATOM 783 C CA . PRO A 1 100 ? 10.594 -0.085 -17.256 1.00 67.00 100 PRO A CA 1
ATOM 784 C C . PRO A 1 100 ? 9.170 0.217 -16.766 1.00 67.00 100 PRO A C 1
ATOM 786 O O . PRO A 1 100 ? 8.963 0.424 -15.573 1.00 67.00 100 PRO A O 1
ATOM 789 N N . GLU A 1 101 ? 8.166 0.196 -17.646 1.00 69.69 101 GLU A N 1
ATOM 790 C CA . GLU A 1 101 ? 6.796 0.577 -17.280 1.00 69.69 101 GLU A CA 1
ATOM 791 C C . GLU A 1 101 ? 6.055 -0.452 -16.414 1.00 69.69 101 GLU A C 1
ATOM 793 O O . GLU A 1 101 ? 5.338 -0.065 -15.488 1.00 69.69 101 GLU A O 1
ATOM 798 N N . ARG A 1 102 ? 6.184 -1.756 -16.710 1.00 67.12 102 ARG A N 1
ATOM 799 C CA . ARG A 1 102 ? 5.468 -2.813 -15.966 1.00 67.12 102 ARG A CA 1
ATOM 800 C C . ARG A 1 102 ? 6.210 -3.191 -14.691 1.00 67.12 102 ARG A C 1
ATOM 802 O O . ARG A 1 102 ? 5.588 -3.236 -13.631 1.00 67.12 102 ARG A O 1
ATOM 809 N N . ALA A 1 103 ? 7.526 -3.379 -14.786 1.00 78.69 103 ALA A N 1
ATOM 810 C CA . ALA A 1 103 ? 8.359 -3.655 -13.622 1.00 78.69 103 ALA A CA 1
ATOM 811 C C . ALA A 1 103 ? 8.340 -2.488 -12.626 1.00 78.69 103 ALA A C 1
ATOM 813 O O . ALA A 1 103 ? 8.223 -2.712 -11.425 1.00 78.69 103 ALA A O 1
ATOM 814 N N . GLY A 1 104 ? 8.348 -1.241 -13.113 1.00 80.81 104 GLY A N 1
ATOM 815 C CA . GLY A 1 104 ? 8.343 -0.056 -12.256 1.00 80.81 104 GLY A CA 1
ATOM 816 C C . GLY A 1 104 ? 7.098 0.065 -11.375 1.00 80.81 104 GLY A C 1
ATOM 817 O O . GLY A 1 104 ? 7.208 0.424 -10.206 1.00 80.81 104 GLY A O 1
ATOM 818 N N . GLN A 1 105 ? 5.910 -0.272 -11.889 1.00 82.38 105 GLN A N 1
ATOM 819 C CA . GLN A 1 105 ? 4.666 -0.149 -11.116 1.00 82.38 105 GLN A CA 1
ATOM 820 C C . GLN A 1 105 ? 4.537 -1.231 -10.036 1.00 82.38 105 GLN A C 1
ATOM 822 O O . GLN A 1 105 ? 4.113 -0.927 -8.923 1.00 82.38 105 GLN A O 1
ATOM 827 N N . ILE A 1 106 ? 4.943 -2.468 -10.333 1.00 88.88 106 ILE A N 1
ATOM 828 C CA . ILE A 1 106 ? 4.947 -3.562 -9.350 1.00 88.88 106 ILE A CA 1
ATOM 829 C C . ILE A 1 106 ? 6.034 -3.318 -8.294 1.00 88.88 106 ILE A C 1
ATOM 831 O O . ILE A 1 106 ? 5.763 -3.426 -7.099 1.00 88.88 106 ILE A O 1
ATOM 835 N N . ALA A 1 107 ? 7.231 -2.888 -8.708 1.00 88.12 107 ALA A N 1
ATOM 836 C CA . ALA A 1 107 ? 8.304 -2.514 -7.788 1.00 88.12 107 ALA A CA 1
ATOM 837 C C . ALA A 1 107 ? 7.891 -1.359 -6.863 1.00 88.12 107 ALA A C 1
ATOM 839 O O . ALA A 1 107 ? 8.154 -1.402 -5.662 1.00 88.12 107 ALA A O 1
ATOM 840 N N . LEU A 1 108 ? 7.183 -0.352 -7.387 1.00 86.25 108 LEU A N 1
ATOM 841 C CA . LEU A 1 108 ? 6.640 0.739 -6.579 1.00 86.25 108 LEU A CA 1
ATOM 842 C C . LEU A 1 108 ? 5.615 0.238 -5.551 1.00 86.25 108 LEU A C 1
ATOM 844 O O . LEU A 1 108 ? 5.638 0.689 -4.405 1.00 86.25 108 LEU A O 1
ATOM 848 N N . ALA A 1 109 ? 4.732 -0.690 -5.929 1.00 90.25 109 ALA A N 1
ATOM 849 C CA . ALA A 1 109 ? 3.777 -1.299 -5.004 1.00 90.25 109 ALA A CA 1
ATOM 850 C C . ALA A 1 109 ? 4.493 -2.068 -3.876 1.00 90.25 109 ALA A C 1
ATOM 852 O O . ALA A 1 109 ? 4.202 -1.837 -2.701 1.00 90.25 109 ALA A O 1
ATOM 853 N N . ALA A 1 110 ? 5.494 -2.890 -4.204 1.00 92.50 110 ALA A N 1
ATOM 854 C CA . ALA A 1 110 ? 6.301 -3.611 -3.216 1.00 92.50 110 ALA A CA 1
ATOM 855 C C . ALA A 1 110 ? 7.091 -2.667 -2.292 1.00 92.50 110 ALA A C 1
ATOM 857 O O . ALA A 1 110 ? 7.149 -2.869 -1.077 1.00 92.50 110 ALA A O 1
ATOM 858 N N . ALA A 1 111 ? 7.658 -1.589 -2.837 1.00 90.88 111 ALA A N 1
ATOM 859 C CA . ALA A 1 111 ? 8.368 -0.597 -2.039 1.00 90.88 111 ALA A CA 1
ATOM 860 C C . ALA A 1 111 ? 7.424 0.133 -1.070 1.00 90.88 111 ALA A C 1
ATOM 862 O O . ALA A 1 111 ? 7.756 0.293 0.105 1.00 90.88 111 ALA A O 1
ATOM 863 N N . ARG A 1 112 ? 6.217 0.507 -1.525 1.00 90.44 112 ARG A N 1
ATOM 864 C CA . ARG A 1 112 ? 5.166 1.084 -0.669 1.00 90.44 112 ARG A CA 1
ATOM 865 C C . ARG A 1 112 ? 4.743 0.126 0.446 1.00 90.44 112 ARG A C 1
ATOM 867 O O . ARG A 1 112 ? 4.611 0.569 1.583 1.00 90.44 112 ARG A O 1
ATOM 874 N N . ALA A 1 113 ? 4.581 -1.162 0.145 1.00 93.88 113 ALA A N 1
ATOM 875 C CA . ALA A 1 113 ? 4.296 -2.185 1.151 1.00 93.88 113 ALA A CA 1
ATOM 876 C C . ALA A 1 113 ? 5.385 -2.234 2.238 1.00 93.88 113 ALA A C 1
ATOM 878 O O . ALA A 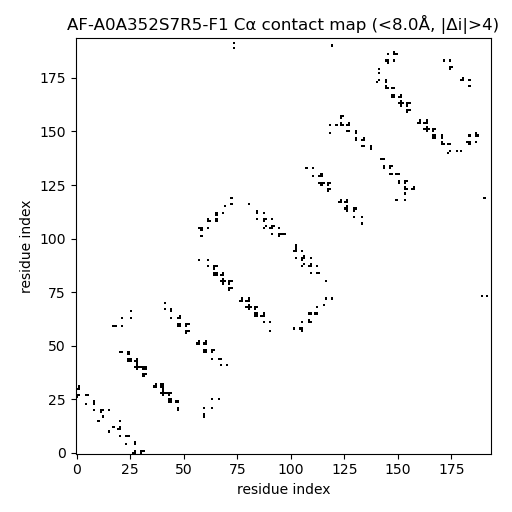1 113 ? 5.079 -2.228 3.429 1.00 93.88 113 ALA A O 1
ATOM 879 N N . GLY A 1 114 ? 6.659 -2.194 1.833 1.00 94.12 114 GLY A N 1
ATOM 880 C CA . GLY A 1 114 ? 7.786 -2.139 2.765 1.00 94.12 114 GLY A CA 1
ATOM 881 C C . GLY A 1 114 ? 7.785 -0.886 3.647 1.00 94.12 114 GLY A C 1
ATOM 882 O O . GLY A 1 114 ? 8.080 -0.980 4.835 1.00 94.12 114 GLY A O 1
ATOM 883 N N . VAL A 1 115 ? 7.408 0.273 3.097 1.00 92.62 115 VAL A N 1
ATOM 884 C CA . VAL A 1 115 ? 7.241 1.513 3.876 1.00 92.62 115 VAL A CA 1
ATOM 885 C C . VAL A 1 115 ? 6.119 1.376 4.906 1.00 92.62 115 VAL A C 1
ATOM 887 O O . VAL A 1 115 ? 6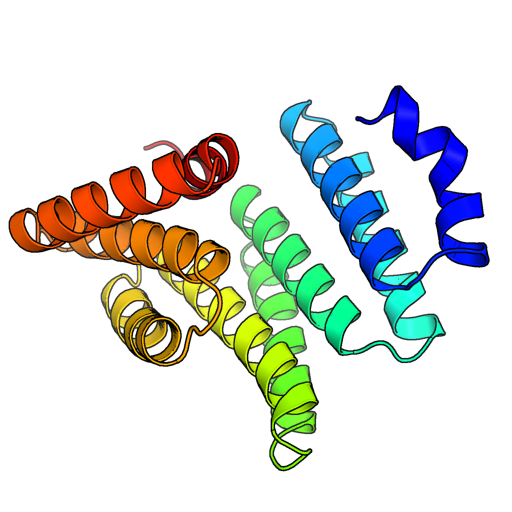.313 1.747 6.061 1.00 92.62 115 VAL A O 1
ATOM 890 N N . GLU A 1 116 ? 4.956 0.840 4.521 1.00 92.19 116 GLU A N 1
ATOM 891 C CA . GLU A 1 116 ? 3.831 0.644 5.447 1.00 92.19 116 GLU A CA 1
ATOM 892 C C . GLU A 1 116 ? 4.201 -0.297 6.598 1.00 92.19 116 GL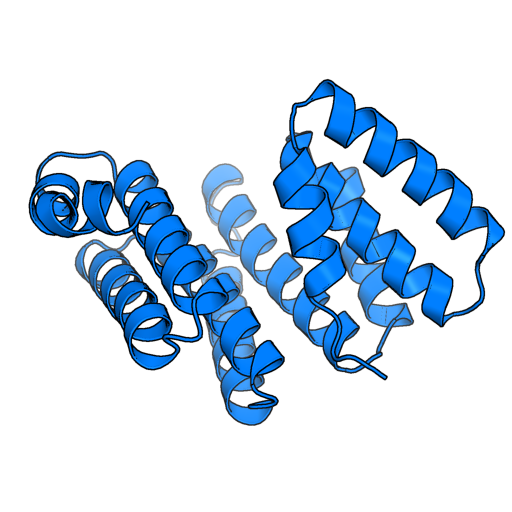U A C 1
ATOM 894 O O . GLU A 1 116 ? 3.912 0.016 7.754 1.00 92.19 116 GLU A O 1
ATOM 899 N N . MET A 1 117 ? 4.912 -1.388 6.301 1.00 94.50 117 MET A N 1
ATOM 900 C CA . MET A 1 117 ? 5.428 -2.298 7.323 1.00 94.50 117 MET A CA 1
ATOM 901 C C . MET A 1 117 ? 6.410 -1.596 8.269 1.00 94.50 117 MET A C 1
ATOM 903 O O . MET A 1 117 ? 6.217 -1.649 9.480 1.00 94.50 117 MET A O 1
ATOM 907 N N . ALA A 1 118 ? 7.424 -0.904 7.736 1.00 93.31 118 ALA A N 1
ATOM 908 C CA . ALA A 1 118 ? 8.448 -0.235 8.544 1.00 93.31 118 ALA A CA 1
ATOM 909 C C . ALA A 1 118 ? 7.855 0.846 9.465 1.00 93.31 118 ALA A C 1
ATOM 911 O O . ALA A 1 118 ? 8.217 0.950 10.636 1.00 93.31 118 ALA A O 1
ATOM 912 N N . LEU A 1 119 ? 6.887 1.620 8.964 1.00 91.12 119 LEU A N 1
ATOM 913 C CA . LEU A 1 119 ? 6.163 2.594 9.782 1.00 91.12 119 LEU A CA 1
ATOM 914 C C . LEU A 1 119 ? 5.355 1.916 10.891 1.00 91.12 119 LEU A C 1
ATOM 916 O O . LEU A 1 119 ? 5.343 2.401 12.022 1.00 91.12 119 LEU A O 1
ATOM 920 N N . HIS A 1 120 ? 4.696 0.797 10.588 1.00 91.56 120 HIS A N 1
ATOM 921 C CA . HIS A 1 120 ? 3.899 0.067 11.568 1.00 91.56 120 HIS A CA 1
ATOM 922 C C . HIS A 1 120 ? 4.763 -0.578 12.663 1.00 91.56 120 HIS A C 1
ATOM 924 O O . HIS A 1 120 ? 4.419 -0.510 13.843 1.00 91.56 120 HIS A O 1
ATOM 930 N N . THR A 1 121 ? 5.919 -1.144 12.307 1.00 91.38 121 THR A N 1
ATOM 931 C CA . THR A 1 121 ? 6.880 -1.718 13.266 1.00 91.38 121 THR A CA 1
ATOM 932 C C . THR A 1 121 ? 7.727 -0.668 13.987 1.00 91.38 121 THR A C 1
ATOM 934 O O . THR A 1 121 ? 8.561 -1.027 14.816 1.00 91.38 121 THR A O 1
ATOM 937 N N . LYS A 1 122 ? 7.497 0.627 13.720 1.00 90.88 122 LYS A N 1
ATOM 938 C CA . LYS A 1 122 ? 8.260 1.768 14.258 1.00 90.88 122 LYS A CA 1
ATOM 939 C C . LYS A 1 122 ? 9.744 1.756 13.871 1.00 90.88 122 LYS A C 1
ATOM 941 O O . LYS A 1 122 ? 10.547 2.452 14.495 1.00 90.88 122 LYS A O 1
ATOM 946 N N . ASP A 1 123 ? 10.100 1.041 12.810 1.00 92.69 123 ASP A N 1
ATOM 947 C CA . ASP A 1 123 ? 11.417 1.103 12.184 1.00 92.69 123 ASP A CA 1
ATOM 948 C C . ASP A 1 123 ? 11.503 2.351 11.285 1.00 92.69 123 ASP A C 1
ATOM 950 O O . ASP A 1 123 ? 11.495 2.307 10.052 1.00 92.69 123 ASP A O 1
ATOM 954 N N . ASN A 1 124 ? 11.497 3.516 11.937 1.00 90.25 124 ASN A N 1
ATOM 955 C CA . ASN A 1 124 ? 11.393 4.811 11.266 1.00 90.25 124 ASN A CA 1
ATOM 956 C C . ASN A 1 124 ? 12.626 5.131 10.408 1.00 90.25 124 ASN A C 1
ATOM 958 O O . ASN A 1 124 ? 12.490 5.809 9.392 1.00 90.25 124 ASN A O 1
ATOM 962 N N . ALA A 1 125 ? 13.808 4.636 10.786 1.00 91.19 125 ALA A N 1
ATOM 963 C CA . ALA A 1 125 ? 15.033 4.820 10.009 1.00 91.19 125 ALA A CA 1
ATOM 964 C C . ALA A 1 125 ? 14.924 4.111 8.648 1.00 91.19 125 ALA A C 1
ATOM 966 O O . ALA A 1 125 ? 15.068 4.746 7.604 1.00 91.19 125 ALA A O 1
ATOM 967 N N . ASN A 1 126 ? 14.535 2.834 8.656 1.00 91.94 126 ASN A N 1
ATOM 968 C CA . ASN A 1 126 ? 14.290 2.049 7.446 1.00 91.94 126 ASN A CA 1
ATOM 969 C C . ASN A 1 126 ? 13.147 2.637 6.600 1.00 91.94 126 ASN A C 1
ATOM 971 O O . ASN A 1 126 ? 13.237 2.706 5.374 1.00 91.94 126 ASN A O 1
ATOM 975 N N . ALA A 1 127 ? 12.083 3.139 7.240 1.00 91.75 127 ALA A N 1
ATOM 976 C CA . ALA A 1 127 ? 11.011 3.834 6.531 1.00 91.75 127 ALA A CA 1
ATOM 977 C C . ALA A 1 127 ? 11.535 5.065 5.767 1.00 91.75 127 ALA A C 1
ATOM 979 O O . ALA A 1 127 ? 11.200 5.242 4.596 1.00 91.75 127 ALA A O 1
ATOM 980 N N . ILE A 1 128 ? 12.384 5.894 6.386 1.00 91.44 128 ILE A N 1
ATOM 981 C CA . ILE A 1 128 ? 12.986 7.071 5.737 1.00 91.44 128 ILE A CA 1
ATOM 982 C C . ILE A 1 128 ? 13.855 6.658 4.546 1.00 91.44 128 ILE A C 1
ATOM 984 O O . ILE A 1 128 ? 13.673 7.204 3.454 1.00 91.44 128 ILE A O 1
ATOM 988 N N . GLU A 1 129 ? 14.752 5.687 4.736 1.00 91.31 129 GLU A N 1
ATOM 989 C CA . GLU A 1 129 ? 15.641 5.184 3.679 1.00 91.31 129 GLU A CA 1
ATOM 990 C C . GLU A 1 129 ? 14.857 4.664 2.470 1.00 91.31 129 GLU A C 1
ATOM 992 O O . GLU A 1 129 ? 15.236 4.911 1.326 1.00 91.31 129 GLU A O 1
ATOM 997 N N . ARG A 1 130 ? 13.714 4.009 2.705 1.00 90.56 130 ARG A N 1
ATOM 998 C CA . ARG A 1 130 ? 12.835 3.51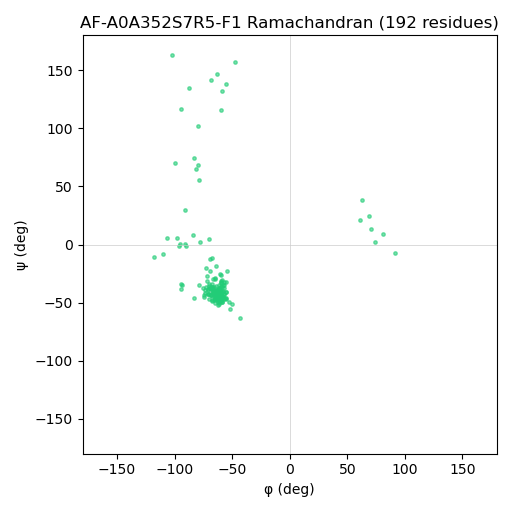3 1.638 1.00 90.56 130 ARG A CA 1
ATOM 999 C C . ARG A 1 130 ? 12.027 4.612 0.957 1.00 90.56 130 ARG A C 1
ATOM 1001 O O . ARG A 1 130 ? 11.807 4.538 -0.248 1.00 90.56 130 ARG A O 1
ATOM 1008 N N . ILE A 1 131 ? 11.560 5.623 1.690 1.00 89.75 131 ILE A N 1
ATOM 1009 C CA . ILE A 1 131 ? 10.707 6.684 1.130 1.00 89.75 131 ILE A CA 1
ATOM 1010 C C . ILE A 1 131 ? 11.502 7.639 0.228 1.00 89.75 131 ILE A C 1
ATOM 1012 O O . ILE A 1 131 ? 10.974 8.110 -0.782 1.00 89.75 131 ILE A O 1
ATOM 1016 N N . GLN A 1 132 ? 12.757 7.942 0.569 1.00 88.00 132 GLN A N 1
ATOM 1017 C CA . GLN A 1 132 ? 13.554 8.945 -0.147 1.00 88.00 132 GLN A CA 1
ATOM 1018 C C . GLN A 1 132 ? 13.737 8.638 -1.652 1.00 88.00 132 GLN A C 1
ATOM 1020 O O . GLN A 1 132 ? 13.418 9.518 -2.460 1.00 88.00 132 GLN A O 1
ATOM 1025 N N . PRO A 1 133 ? 14.149 7.423 -2.073 1.00 86.94 133 PRO A N 1
ATOM 1026 C CA . PRO A 1 133 ? 14.235 7.067 -3.492 1.00 86.94 133 PRO A CA 1
ATOM 1027 C C . PRO A 1 133 ? 12.884 7.140 -4.212 1.00 86.94 133 PRO A C 1
ATOM 1029 O O . PRO A 1 133 ? 12.813 7.590 -5.355 1.00 86.94 133 PRO A O 1
ATOM 1032 N N . LEU A 1 134 ? 11.795 6.752 -3.536 1.00 85.94 134 LEU A N 1
ATOM 1033 C CA . LEU A 1 134 ? 10.448 6.784 -4.115 1.00 85.94 134 LEU A CA 1
ATOM 1034 C C . LEU A 1 134 ? 9.978 8.214 -4.380 1.00 85.94 134 LEU A C 1
ATOM 1036 O O . LEU A 1 134 ? 9.354 8.477 -5.403 1.00 85.94 134 LEU A O 1
ATOM 1040 N N . LEU A 1 135 ? 10.296 9.149 -3.484 1.00 85.38 135 LEU A N 1
ATOM 1041 C CA . LEU A 1 135 ? 10.003 10.565 -3.689 1.00 85.38 135 LEU A CA 1
ATOM 1042 C C . LEU A 1 135 ? 10.831 11.172 -4.824 1.00 85.38 135 LEU A C 1
ATOM 1044 O O . LE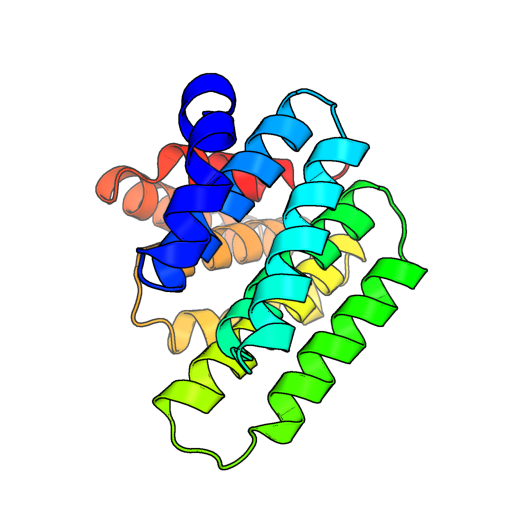U A 1 135 ? 10.299 11.992 -5.569 1.00 85.38 135 LEU A O 1
ATOM 1048 N N . ALA A 1 136 ? 12.098 10.773 -4.965 1.00 83.31 136 ALA A N 1
ATOM 1049 C CA . ALA A 1 136 ? 12.968 11.249 -6.038 1.00 83.31 136 ALA A CA 1
ATOM 1050 C C . ALA A 1 136 ? 12.519 10.751 -7.425 1.00 83.31 136 ALA A C 1
ATOM 1052 O O . ALA A 1 136 ? 12.606 11.498 -8.396 1.00 83.31 136 ALA A O 1
ATOM 1053 N N . GLY A 1 137 ? 12.008 9.517 -7.509 1.00 75.25 137 GLY A N 1
ATOM 1054 C CA . GLY A 1 137 ? 11.510 8.910 -8.750 1.00 75.25 137 GLY A CA 1
ATOM 1055 C C . GLY A 1 137 ? 10.020 9.132 -9.044 1.00 75.25 137 GLY A C 1
ATOM 1056 O O . GLY A 1 137 ? 9.519 8.645 -10.056 1.00 75.25 137 GLY A O 1
ATOM 1057 N N . SER A 1 138 ? 9.273 9.820 -8.175 1.00 70.75 138 SER A N 1
ATOM 1058 C CA . SER A 1 138 ? 7.823 9.971 -8.341 1.00 70.75 138 SER A CA 1
ATOM 1059 C C . SER A 1 138 ? 7.470 11.058 -9.357 1.00 70.75 138 SER A C 1
ATOM 1061 O O . SER A 1 138 ? 7.404 12.239 -9.022 1.00 70.75 138 SER A O 1
ATOM 1063 N N . GLU A 1 139 ? 7.099 10.652 -10.570 1.00 64.44 139 GLU A N 1
ATOM 1064 C CA . GLU A 1 139 ? 6.548 11.561 -11.589 1.00 64.44 139 GLU A CA 1
ATOM 1065 C C . GLU A 1 139 ? 5.107 12.009 -11.282 1.00 64.44 139 GLU A C 1
ATOM 1067 O O . GLU A 1 139 ? 4.636 13.026 -11.793 1.00 64.44 139 GLU A O 1
ATOM 1072 N N . ARG A 1 140 ? 4.384 11.263 -10.431 1.00 68.12 140 ARG A N 1
ATOM 1073 C CA . ARG A 1 140 ? 2.981 11.543 -10.085 1.00 68.12 140 ARG A CA 1
ATOM 1074 C C . ARG A 1 140 ? 2.870 12.386 -8.810 1.00 68.12 140 ARG A C 1
ATOM 1076 O O . ARG A 1 140 ? 3.185 11.887 -7.726 1.00 68.12 140 ARG A O 1
ATOM 1083 N N . PRO A 1 141 ? 2.333 13.618 -8.883 1.00 67.88 141 PRO A N 1
ATOM 1084 C CA . PRO A 1 141 ? 2.226 14.498 -7.720 1.00 67.88 141 PRO A CA 1
ATOM 1085 C C . PRO A 1 141 ? 1.383 13.912 -6.579 1.00 67.88 141 PRO A C 1
ATOM 1087 O O . PRO A 1 141 ? 1.677 14.144 -5.413 1.00 67.88 141 PRO A O 1
ATOM 1090 N N . GLN A 1 142 ? 0.344 13.131 -6.895 1.00 71.38 142 GLN A N 1
ATOM 1091 C CA . GLN A 1 142 ? -0.574 12.581 -5.895 1.00 71.38 142 GLN A CA 1
ATOM 1092 C C . GLN A 1 142 ? 0.100 11.523 -5.007 1.00 71.38 142 GLN A C 1
ATOM 1094 O O . GLN A 1 142 ? -0.069 11.536 -3.788 1.00 71.38 142 GLN A O 1
ATOM 1099 N N . SER A 1 143 ? 0.891 10.627 -5.602 1.00 72.81 143 SER A N 1
ATOM 1100 C CA . SER A 1 143 ? 1.606 9.574 -4.869 1.00 72.81 143 SER A CA 1
ATOM 1101 C C . SER A 1 143 ? 2.741 10.158 -4.020 1.00 72.81 143 SER A C 1
ATOM 1103 O O . SER A 1 143 ? 2.944 9.723 -2.886 1.00 72.81 143 SER A O 1
ATOM 1105 N N . ALA A 1 144 ? 3.409 11.207 -4.516 1.00 82.25 144 ALA A N 1
ATOM 1106 C CA . ALA A 1 144 ? 4.430 11.940 -3.770 1.00 82.25 144 ALA A CA 1
ATOM 1107 C C . ALA A 1 144 ? 3.886 12.591 -2.486 1.00 82.25 144 ALA A C 1
ATOM 1109 O O . ALA A 1 144 ? 4.588 12.627 -1.477 1.00 82.25 144 ALA A O 1
ATOM 1110 N N . VAL A 1 145 ? 2.637 13.076 -2.486 1.00 83.88 145 VAL A N 1
ATOM 1111 C CA . VAL A 1 145 ? 2.019 13.690 -1.296 1.00 83.88 145 VAL A CA 1
ATOM 1112 C C . VAL A 1 145 ? 1.851 12.672 -0.162 1.00 83.88 145 VAL A C 1
ATOM 1114 O O . VAL A 1 145 ? 2.244 12.962 0.968 1.00 83.88 145 VAL A O 1
ATOM 1117 N N . SER A 1 146 ? 1.334 11.471 -0.453 1.00 83.81 146 SER A N 1
ATOM 1118 C CA . SER A 1 146 ? 1.183 10.413 0.563 1.00 83.81 146 SER A CA 1
ATOM 1119 C C . SER A 1 146 ? 2.538 9.952 1.105 1.00 83.81 146 SER A C 1
ATOM 1121 O O . SER A 1 146 ? 2.710 9.851 2.317 1.00 83.81 146 SER A O 1
ATOM 1123 N N . LEU A 1 147 ? 3.515 9.716 0.222 1.00 86.31 147 LEU A N 1
ATOM 1124 C CA . LEU A 1 147 ? 4.872 9.325 0.621 1.00 86.31 147 LEU A CA 1
ATOM 1125 C C . LEU A 1 147 ? 5.546 10.407 1.474 1.00 86.31 147 LEU A C 1
ATOM 1127 O O . LEU A 1 147 ? 6.229 10.101 2.448 1.00 86.31 147 LEU A O 1
ATOM 1131 N N . ARG A 1 148 ? 5.320 11.689 1.165 1.00 88.44 148 ARG A N 1
ATOM 1132 C CA . ARG A 1 148 ? 5.875 12.788 1.961 1.00 88.44 148 ARG A CA 1
ATOM 1133 C C . ARG A 1 148 ? 5.235 12.883 3.342 1.00 88.44 148 ARG A C 1
ATOM 1135 O O . ARG A 1 148 ? 5.945 13.145 4.304 1.00 88.44 148 ARG A O 1
ATOM 1142 N N . LEU A 1 149 ? 3.933 12.639 3.477 1.00 87.81 149 LEU A N 1
ATOM 1143 C CA . LEU A 1 149 ? 3.310 12.557 4.802 1.00 87.81 149 LEU A CA 1
ATOM 1144 C C . LEU A 1 149 ? 3.849 11.382 5.627 1.00 87.81 149 LEU A C 1
ATOM 1146 O O . LEU A 1 149 ? 4.108 11.537 6.817 1.00 87.81 149 LEU A O 1
ATOM 1150 N N . GLN A 1 150 ? 4.081 10.233 4.996 1.00 89.81 150 GLN A N 1
ATOM 1151 C CA . GLN A 1 150 ? 4.740 9.093 5.637 1.00 89.81 150 GLN A CA 1
ATOM 1152 C C . GLN A 1 150 ? 6.165 9.441 6.102 1.00 89.81 150 GLN A C 1
ATOM 1154 O O . GLN A 1 150 ? 6.552 9.083 7.214 1.00 89.81 150 GLN A O 1
ATOM 1159 N N . LEU A 1 151 ? 6.914 10.217 5.307 1.00 90.00 151 LEU A N 1
ATOM 1160 C CA . LEU A 1 151 ? 8.238 10.720 5.689 1.00 90.00 151 LEU A CA 1
ATOM 1161 C C . LEU A 1 151 ? 8.165 11.630 6.919 1.00 90.00 151 LEU A C 1
ATOM 1163 O O . LEU A 1 151 ? 8.949 11.473 7.851 1.00 90.00 151 LEU A O 1
ATOM 1167 N N . VAL A 1 152 ? 7.200 12.555 6.943 1.00 89.12 152 VAL A N 1
ATOM 1168 C CA . VAL A 1 152 ? 6.945 13.437 8.093 1.00 89.12 152 VAL A CA 1
ATOM 1169 C C . VAL A 1 152 ? 6.689 12.616 9.352 1.00 89.12 152 VAL A C 1
ATOM 1171 O O . VAL A 1 152 ? 7.260 12.916 10.398 1.00 89.12 152 VAL A O 1
ATOM 1174 N N . MET A 1 153 ? 5.859 11.573 9.257 1.00 88.06 153 MET A N 1
ATOM 1175 C CA . MET A 1 153 ? 5.556 10.700 10.391 1.00 88.06 153 MET A CA 1
ATOM 1176 C C . MET A 1 153 ? 6.811 10.018 10.937 1.00 88.06 153 MET A C 1
ATOM 1178 O O . MET A 1 153 ? 7.039 10.083 12.144 1.00 88.06 153 MET A O 1
ATOM 1182 N N . ALA A 1 154 ? 7.636 9.431 10.066 1.00 90.38 154 ALA A N 1
ATOM 1183 C CA . ALA A 1 154 ? 8.876 8.773 10.473 1.00 90.38 154 ALA A CA 1
ATOM 1184 C C . ALA A 1 154 ? 9.864 9.757 11.125 1.00 90.38 154 ALA A C 1
ATOM 1186 O O . ALA A 1 154 ? 10.399 9.488 12.200 1.00 90.38 154 ALA A O 1
ATOM 1187 N N . ARG A 1 155 ? 10.044 10.941 10.523 1.00 89.12 155 ARG A N 1
ATOM 1188 C CA . ARG A 1 155 ? 10.920 12.007 11.039 1.00 89.12 155 ARG A CA 1
ATOM 1189 C C . ARG A 1 155 ? 10.471 12.534 12.394 1.00 89.12 155 ARG A C 1
ATOM 1191 O O . ARG A 1 155 ? 11.289 12.712 13.292 1.00 89.12 155 ARG A O 1
ATOM 1198 N N . MET A 1 156 ? 9.166 12.736 12.576 1.00 87.00 156 MET A N 1
ATOM 1199 C CA . MET A 1 156 ? 8.613 13.123 13.874 1.00 87.00 156 MET A CA 1
ATOM 1200 C C . MET A 1 156 ? 8.907 12.085 14.957 1.00 87.00 156 MET A C 1
ATOM 1202 O O . MET A 1 156 ? 9.228 12.468 16.079 1.00 87.00 156 MET A O 1
ATOM 1206 N N . SER A 1 157 ? 8.814 10.795 14.630 1.00 86.75 157 SER A N 1
ATOM 1207 C CA . SER A 1 157 ? 9.105 9.710 15.569 1.00 86.75 157 SER A CA 1
ATOM 1208 C C . SER A 1 157 ? 10.589 9.593 15.935 1.00 86.75 157 SER A C 1
ATOM 1210 O O . SER A 1 157 ? 10.890 9.081 17.008 1.00 86.75 157 SER A O 1
ATOM 1212 N N . LEU A 1 158 ? 11.502 10.101 15.098 1.00 88.38 158 LEU A N 1
ATOM 1213 C CA . LEU A 1 158 ? 12.940 10.202 15.393 1.00 88.38 158 LEU A CA 1
ATOM 1214 C C . LEU A 1 158 ? 13.352 11.533 16.052 1.00 88.38 158 LEU A C 1
ATOM 1216 O O . LEU A 1 158 ? 14.528 11.732 16.339 1.00 88.38 158 LEU A O 1
ATOM 1220 N N . GLY A 1 159 ? 12.412 12.453 16.297 1.00 87.25 159 GLY A N 1
ATOM 1221 C CA . GLY A 1 159 ? 12.708 13.768 16.880 1.00 87.25 159 GLY A CA 1
ATOM 1222 C C . GLY A 1 159 ? 13.233 14.811 15.883 1.00 87.25 159 GLY A C 1
ATOM 1223 O O . GLY A 1 159 ? 13.621 15.909 16.279 1.00 87.25 159 GLY A O 1
ATOM 1224 N N . GLU A 1 160 ? 13.202 14.527 14.578 1.00 90.12 160 GLU A N 1
ATOM 1225 C CA . GLU A 1 160 ? 13.619 15.447 13.509 1.00 90.12 160 GLU A CA 1
ATOM 1226 C C . GLU A 1 160 ? 12.535 16.504 13.207 1.00 90.12 160 GLU A C 1
ATOM 1228 O O . GLU A 1 160 ? 12.052 16.652 12.080 1.00 90.12 160 GLU A O 1
ATOM 1233 N N . HIS A 1 161 ? 12.105 17.242 14.233 1.00 87.44 161 HIS A N 1
ATOM 1234 C CA . HIS A 1 161 ? 10.912 18.092 14.177 1.00 87.44 161 HIS A CA 1
ATOM 1235 C C . HIS A 1 161 ? 10.985 19.205 13.124 1.00 87.44 161 HIS A C 1
ATOM 1237 O O . HIS A 1 161 ? 9.990 19.465 12.447 1.00 87.44 161 HIS A O 1
ATOM 1243 N N . GLU A 1 162 ? 12.144 19.847 12.945 1.00 85.81 162 GLU A N 1
ATOM 1244 C CA . GLU A 1 162 ? 12.261 20.955 11.988 1.00 85.81 162 GLU A CA 1
ATOM 1245 C C . GLU A 1 162 ? 12.190 20.465 10.534 1.00 85.81 162 GLU A C 1
ATOM 1247 O O . GLU A 1 162 ? 11.456 21.037 9.726 1.00 85.81 162 GLU A O 1
ATOM 1252 N N . ALA A 1 163 ? 12.860 19.352 10.216 1.00 84.12 163 ALA A N 1
ATOM 1253 C CA . ALA A 1 163 ? 12.761 18.720 8.900 1.00 84.12 163 ALA A CA 1
ATOM 1254 C C . ALA A 1 163 ? 11.326 18.235 8.623 1.00 84.12 163 ALA A C 1
ATOM 1256 O O . ALA A 1 163 ? 10.767 18.502 7.557 1.00 84.12 163 ALA A O 1
ATOM 1257 N N . ALA A 1 164 ? 10.685 17.605 9.615 1.00 86.75 164 ALA A N 1
ATOM 1258 C CA . ALA A 1 164 ? 9.300 17.156 9.513 1.00 86.75 164 ALA A CA 1
ATOM 1259 C C . ALA A 1 164 ? 8.321 18.318 9.261 1.00 86.75 164 ALA A C 1
ATOM 1261 O O . ALA A 1 164 ? 7.410 18.201 8.441 1.00 86.75 164 ALA A O 1
ATOM 1262 N N . ARG A 1 165 ? 8.515 19.469 9.916 1.00 87.38 165 ARG A N 1
ATOM 1263 C CA . ARG A 1 165 ? 7.652 20.651 9.756 1.00 87.38 165 ARG A CA 1
ATOM 1264 C C . ARG A 1 165 ? 7.705 21.225 8.340 1.00 87.38 165 ARG A C 1
ATOM 1266 O O . ARG A 1 165 ? 6.670 21.623 7.790 1.00 87.38 165 ARG A O 1
ATOM 1273 N N . GLN A 1 166 ? 8.894 21.260 7.742 1.00 87.38 166 GLN A N 1
ATOM 1274 C CA . GLN A 1 166 ? 9.090 21.733 6.371 1.00 87.38 166 GLN A CA 1
ATOM 1275 C C . GLN A 1 166 ? 8.403 20.807 5.361 1.00 87.38 166 GLN A C 1
ATOM 1277 O O . GLN A 1 166 ? 7.631 21.277 4.516 1.00 87.38 166 GLN A O 1
ATOM 1282 N N . ASP A 1 167 ? 8.603 19.496 5.500 1.00 85.62 167 ASP A N 1
ATOM 1283 C CA . ASP A 1 167 ? 7.972 18.499 4.635 1.00 85.62 167 ASP A CA 1
ATOM 1284 C C . ASP A 1 167 ? 6.453 18.475 4.775 1.00 85.62 167 ASP A C 1
ATOM 1286 O O . ASP A 1 167 ? 5.745 18.407 3.767 1.00 85.62 167 ASP A O 1
ATOM 1290 N N . PHE A 1 168 ? 5.939 18.603 6.000 1.00 87.06 168 PHE A N 1
ATOM 1291 C CA . PHE A 1 168 ? 4.505 18.666 6.271 1.00 87.06 168 PHE A CA 1
ATOM 1292 C C . PHE A 1 168 ? 3.870 19.870 5.580 1.00 87.06 168 PHE A C 1
ATOM 1294 O O . PHE A 1 168 ? 2.904 19.735 4.828 1.00 87.06 168 PHE A O 1
ATOM 1301 N N . SER A 1 169 ? 4.474 21.049 5.749 1.00 87.81 169 SER A N 1
ATOM 1302 C CA . SER A 1 169 ? 4.004 22.283 5.115 1.00 87.81 169 SER A CA 1
ATOM 1303 C C . SER A 1 169 ? 3.997 22.178 3.589 1.00 87.81 169 SER A C 1
ATOM 1305 O O . SER A 1 169 ? 3.168 22.797 2.918 1.00 87.81 169 SER A O 1
ATOM 1307 N N . ARG A 1 170 ? 4.934 21.419 3.010 1.00 86.38 170 ARG A N 1
ATOM 1308 C CA . ARG A 1 170 ? 4.987 21.161 1.570 1.00 86.38 170 ARG A CA 1
ATOM 1309 C C . ARG A 1 170 ? 3.909 20.163 1.136 1.00 86.38 170 ARG A C 1
ATOM 1311 O O . ARG A 1 170 ? 3.217 20.425 0.156 1.00 86.38 170 ARG A O 1
ATOM 1318 N N . ALA A 1 171 ? 3.732 19.066 1.872 1.00 85.62 171 ALA A N 1
ATOM 1319 C CA . ALA A 1 171 ? 2.713 18.051 1.601 1.00 85.62 171 ALA A CA 1
ATOM 1320 C C . ALA A 1 171 ? 1.289 18.625 1.673 1.00 85.62 171 ALA A C 1
ATOM 1322 O O . ALA A 1 171 ? 0.492 18.379 0.774 1.00 85.62 171 ALA A O 1
ATOM 1323 N N . VAL A 1 172 ? 0.987 19.452 2.681 1.00 86.12 172 VAL A N 1
ATOM 1324 C CA . VAL A 1 172 ? -0.329 20.098 2.828 1.00 86.12 172 VAL A CA 1
ATOM 1325 C C . VAL A 1 172 ? -0.601 21.080 1.690 1.00 86.12 172 VAL A C 1
ATOM 1327 O O . VAL A 1 172 ? -1.683 21.053 1.109 1.00 86.12 172 VAL A O 1
ATOM 1330 N N . ARG A 1 173 ? 0.377 21.916 1.313 1.00 86.62 173 ARG A N 1
ATOM 1331 C CA . ARG A 1 173 ? 0.220 22.859 0.190 1.00 86.62 173 ARG A CA 1
ATOM 1332 C C . ARG A 1 173 ? -0.005 22.140 -1.137 1.00 86.62 173 ARG A C 1
ATOM 1334 O O . ARG A 1 173 ? -0.904 22.509 -1.892 1.00 86.62 173 ARG A O 1
ATOM 1341 N N . GLU A 1 174 ? 0.797 21.116 -1.420 1.00 85.31 174 GLU A N 1
ATOM 1342 C CA . GLU A 1 174 ? 0.656 20.319 -2.641 1.00 85.31 174 GLU A CA 1
ATOM 1343 C C . GLU A 1 174 ? -0.660 19.530 -2.647 1.00 85.31 174 GLU A C 1
ATOM 1345 O O . GLU A 1 174 ? -1.373 19.554 -3.649 1.00 85.31 174 GLU A O 1
ATOM 1350 N N . GLY A 1 175 ? -1.033 18.912 -1.524 1.00 83.56 175 GLY A N 1
ATOM 1351 C CA . GLY A 1 175 ? -2.293 18.188 -1.371 1.00 83.56 175 GLY A CA 1
ATOM 1352 C C . GLY A 1 175 ? -3.518 19.088 -1.537 1.00 83.56 175 GLY A C 1
ATOM 1353 O O . GLY A 1 175 ? -4.429 18.736 -2.282 1.00 83.56 175 GLY A O 1
ATOM 1354 N N . HIS A 1 176 ? -3.514 20.279 -0.932 1.00 85.31 176 HIS A N 1
ATOM 1355 C CA . HIS A 1 176 ? -4.579 21.271 -1.096 1.00 85.31 176 HIS A CA 1
ATOM 1356 C C . HIS A 1 176 ? -4.726 21.711 -2.558 1.00 85.31 176 HIS A C 1
ATOM 1358 O O . HIS A 1 176 ? -5.827 21.686 -3.102 1.00 85.31 176 HIS A O 1
ATOM 1364 N N . ARG A 1 177 ? -3.614 22.043 -3.233 1.00 85.00 177 ARG A N 1
ATOM 1365 C CA . ARG A 1 177 ? -3.622 22.438 -4.655 1.00 85.00 177 ARG A CA 1
ATOM 1366 C C . ARG A 1 177 ? -4.204 21.352 -5.567 1.00 85.00 177 ARG A C 1
ATOM 1368 O O . ARG A 1 177 ? -4.771 21.670 -6.605 1.00 85.00 177 ARG A O 1
ATOM 1375 N N . LEU A 1 178 ? -4.041 20.085 -5.193 1.00 84.19 178 LEU A N 1
ATOM 1376 C CA . LEU A 1 178 ? -4.499 18.927 -5.961 1.00 84.19 178 LEU A CA 1
ATOM 1377 C C . LEU A 1 178 ? -5.878 18.401 -5.520 1.00 84.19 178 LEU A C 1
ATOM 1379 O O . LEU A 1 178 ? -6.339 17.407 -6.076 1.00 84.19 178 LEU A O 1
ATOM 1383 N N . GLY A 1 179 ? -6.531 19.022 -4.529 1.00 84.25 179 GLY A N 1
ATOM 1384 C CA . GLY A 1 179 ? -7.819 18.559 -3.997 1.00 84.25 179 GLY A CA 1
ATOM 1385 C C . GLY A 1 179 ? -7.748 17.232 -3.225 1.00 84.25 179 GLY A C 1
ATOM 1386 O O . GLY A 1 179 ? -8.743 16.520 -3.126 1.00 84.25 179 GLY A O 1
ATOM 1387 N N . LEU A 1 180 ? -6.582 16.875 -2.677 1.00 82.88 180 LEU A N 1
ATOM 1388 C CA . LEU A 1 180 ? -6.301 15.572 -2.053 1.00 82.88 180 LEU A CA 1
ATOM 1389 C C . LEU A 1 180 ? -6.581 15.533 -0.542 1.00 82.88 180 LEU A C 1
ATOM 1391 O O . LEU A 1 180 ? -5.936 14.783 0.191 1.00 82.88 180 LEU A O 1
ATOM 1395 N N . THR A 1 181 ? -7.533 16.324 -0.048 1.00 79.81 181 THR A N 1
ATOM 1396 C CA . THR A 1 181 ? -7.799 16.461 1.396 1.00 79.81 181 THR A CA 1
ATOM 1397 C C . THR A 1 181 ? -8.075 15.115 2.072 1.00 79.81 181 THR A C 1
ATOM 1399 O O . THR A 1 181 ? -7.547 14.859 3.150 1.00 79.81 181 THR A O 1
ATOM 1402 N N . ARG A 1 182 ? -8.832 14.212 1.427 1.00 74.75 182 ARG A N 1
ATOM 1403 C CA . ARG A 1 182 ? -9.091 12.875 1.989 1.00 74.75 182 ARG A CA 1
ATOM 1404 C C . ARG A 1 182 ? -7.842 11.991 2.003 1.00 74.75 182 ARG A C 1
ATOM 1406 O O . ARG A 1 182 ? -7.627 11.308 2.991 1.00 74.75 182 ARG A O 1
ATOM 1413 N N . THR A 1 183 ? -6.988 12.062 0.980 1.00 78.25 183 THR A N 1
ATOM 1414 C CA . THR A 1 183 ? -5.706 11.335 0.957 1.00 78.25 183 THR A CA 1
ATOM 1415 C C . THR A 1 183 ? -4.808 11.764 2.111 1.00 78.25 183 THR A C 1
ATOM 1417 O O . THR A 1 183 ? -4.207 10.910 2.748 1.00 78.25 183 THR A O 1
ATOM 1420 N N . LEU A 1 184 ? -4.751 13.067 2.416 1.00 78.38 184 LEU A N 1
ATOM 1421 C CA . LEU A 1 184 ? -3.984 13.560 3.561 1.00 78.38 184 LEU A CA 1
ATOM 1422 C C . LEU A 1 184 ? -4.491 12.945 4.878 1.00 78.38 184 LEU A C 1
ATOM 1424 O O . LEU A 1 184 ? -3.683 12.507 5.690 1.00 78.38 184 LEU A O 1
ATOM 1428 N N . LEU A 1 185 ? -5.814 12.880 5.071 1.00 77.25 185 LEU A N 1
ATOM 1429 C CA . LEU A 1 185 ? -6.426 12.290 6.268 1.00 77.25 185 LEU A CA 1
ATOM 1430 C C . LEU A 1 185 ? -6.203 10.777 6.348 1.00 77.25 185 LEU A C 1
ATOM 1432 O O . LEU A 1 185 ? -5.748 10.296 7.378 1.00 77.25 185 LEU A O 1
ATOM 1436 N N . ASP A 1 186 ? -6.443 10.041 5.260 1.00 77.38 186 ASP A N 1
ATOM 1437 C CA . ASP A 1 186 ? -6.264 8.584 5.217 1.00 77.38 186 ASP A CA 1
ATOM 1438 C C . ASP A 1 186 ? -4.815 8.176 5.544 1.00 77.38 186 ASP A C 1
ATOM 1440 O O . ASP A 1 186 ? -4.587 7.154 6.190 1.00 77.38 186 ASP A O 1
ATOM 1444 N N . THR A 1 187 ? -3.823 8.968 5.113 1.00 75.31 187 THR A N 1
ATOM 1445 C CA . THR A 1 187 ? -2.413 8.714 5.443 1.00 75.31 187 THR A CA 1
ATOM 1446 C C . THR A 1 187 ? -2.112 8.970 6.923 1.00 75.31 187 THR A C 1
ATOM 1448 O O . THR A 1 187 ? -1.289 8.264 7.502 1.00 75.31 187 THR A O 1
ATOM 1451 N N . LEU A 1 188 ? -2.774 9.948 7.550 1.00 70.62 188 LEU A N 1
ATOM 1452 C CA . LEU A 1 188 ? -2.599 10.273 8.971 1.00 70.62 188 LEU A CA 1
ATOM 1453 C C . LEU A 1 188 ? -3.351 9.300 9.900 1.00 70.62 188 LEU A C 1
ATOM 1455 O O . LEU A 1 188 ? -2.836 8.972 10.967 1.00 70.62 188 LEU A O 1
ATOM 1459 N N . GLU A 1 189 ? -4.525 8.808 9.485 1.00 66.12 189 GLU A N 1
ATOM 1460 C CA . GLU A 1 189 ? -5.360 7.826 10.206 1.00 66.12 189 GLU A CA 1
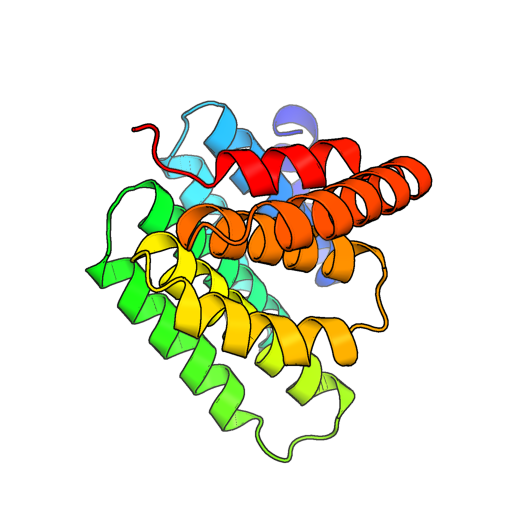ATOM 1461 C C . GLU A 1 189 ? -4.713 6.424 10.283 1.00 66.12 189 GLU A C 1
ATOM 1463 O O . GLU A 1 189 ? -5.160 5.572 11.042 1.00 66.12 189 GLU A O 1
ATOM 1468 N N . GLY A 1 190 ? -3.637 6.160 9.531 1.00 56.09 190 GLY A N 1
ATOM 1469 C CA . GLY A 1 190 ? -2.899 4.889 9.556 1.00 56.09 190 GLY A CA 1
ATOM 1470 C C . GLY A 1 190 ? -2.082 4.612 10.829 1.00 56.09 190 GLY A C 1
ATOM 1471 O O . GLY A 1 190 ? -1.356 3.620 10.863 1.00 56.09 190 GLY A O 1
ATOM 1472 N N . LYS A 1 191 ? -2.159 5.464 11.859 1.00 44.41 191 LYS A N 1
ATOM 1473 C CA . LYS A 1 191 ? -1.525 5.224 13.162 1.00 44.41 191 LYS A CA 1
ATOM 1474 C C . LYS A 1 191 ? -2.464 4.430 14.082 1.00 44.41 191 LYS A C 1
ATOM 1476 O O . LYS A 1 191 ? -3.621 4.820 14.213 1.00 44.41 191 LYS A O 1
ATOM 1481 N N . PRO A 1 192 ? -1.980 3.392 14.786 1.00 34.41 192 PRO A N 1
ATOM 1482 C CA . PRO A 1 192 ? -2.622 2.971 16.024 1.00 34.41 192 PRO A CA 1
ATOM 1483 C C . PRO A 1 192 ? -2.609 4.161 16.993 1.00 34.41 192 PRO A C 1
ATOM 1485 O O . PRO A 1 192 ? -1.571 4.818 17.140 1.00 34.41 192 PRO A O 1
ATOM 1488 N N . GLU A 1 193 ? -3.752 4.464 17.609 1.00 33.03 193 GLU A N 1
ATOM 1489 C CA . GLU A 1 193 ? -3.816 5.399 18.735 1.00 33.03 193 GLU A CA 1
ATOM 1490 C C . GLU A 1 193 ? -2.856 4.927 19.841 1.00 33.03 193 GLU A C 1
ATOM 1492 O O . GLU A 1 193 ? -2.719 3.725 20.090 1.00 33.03 193 GLU A O 1
ATOM 1497 N N . VAL A 1 194 ? -2.137 5.887 20.429 1.00 32.69 194 VAL A N 1
ATOM 1498 C CA . VAL A 1 194 ? -1.321 5.703 21.640 1.00 32.69 194 VAL A CA 1
ATOM 1499 C C . VAL A 1 194 ? -2.243 5.682 22.846 1.00 32.69 194 VAL A C 1
ATOM 1501 O O . VAL A 1 194 ? -3.119 6.575 22.895 1.00 32.69 194 VAL A O 1
#

Foldseek 3Di:
DCVVLVVCLVVCLPPHDLVSNLVSLCVQLVVCVVVVNNVRSVVSLVVQCVSCVVVVNLLSNLQSLLSVLLSCLVVVVLVVNVVSLVVLVVSLVVCVVPDCPPSVSSVLSSLSSQLLSCVSVLVLVSNLVSLVVVLVPDPDLLVNLLSLLSNLSSCVSVVVPVVSVVSPVVSVVSCVVVVNVVSSVVSVVSDDDD

Radius of gyration: 16.76 Å; Cα contacts (8 Å, |Δi|>4): 215; chains: 1; bounding box: 41×38×41 Å

Solvent-accessible surface area (backbone atoms only — not comparable to full-atom values): 10264 Å² total; per-residue (Å²): 108,53,92,71,45,63,88,39,46,75,55,38,69,72,77,49,59,70,69,55,41,53,52,52,33,51,52,42,17,50,52,27,44,77,68,68,38,55,67,64,15,48,50,30,43,54,50,47,35,53,52,16,63,76,69,69,34,60,63,57,31,29,53,38,39,41,54,49,26,52,51,27,52,78,69,68,37,56,70,62,19,49,53,36,48,51,53,30,40,53,55,25,58,74,29,67,86,47,64,72,75,64,28,47,55,26,39,49,33,29,52,51,38,52,34,54,50,24,53,72,73,63,38,27,68,62,22,43,66,57,43,52,60,53,54,75,68,47,87,48,71,73,62,37,32,52,49,38,47,53,42,22,54,28,31,49,76,73,65,40,50,70,64,20,50,54,43,41,58,49,27,52,53,53,26,58,77,70,70,32,61,66,56,57,48,58,64,62,65,72,56,81,85,129

Secondary structure (DSSP, 8-state):
-HHHHGGGHHHHHHHS-HHHHHHHHHHHHHHHHHTT-HHHHHHHHHHHHHHHHHTT-HHHHHHHHHHHHHHHHHTT-HHHHHHHHHHHHHHHHHTTTS-HHHHHHHHHHHHHHHHHHHHHTT-HHHHHHHHHHHHHS---HHHHHHHHHHHHHHHHHTT-HHHHHHHHHHHHHHHHHTT-HHHHHHHHTTSPP-

Nearest PDB structures (foldseek):
  3sf4-assembly3_C  TM=5.345E-01  e=2.939E-03  Homo sapiens
  8rw5-assembly1_B  TM=7.433E-01  e=5.897E-02  Myxococcus xanthus
  8rsv-assembly2_B  TM=6.795E-01  e=8.932E-02  Bacillus phage phi3T
  4wne-assembly1_A  TM=5.385E-01  e=5.135E-02  Homo sapiens
  8rtc-assembly1_A  TM=6.112E-01  e=1.869E-01  Bacillus phage phi3T

Sequence (194 aa):
ACQLLEPRIDVLERVSLPDVVLRACLVLSNSHWLAGRRTEALGYLDRLEAYAVRYGLDRLLAEALVSRLRRHLQQGEMERANIVLECVQGLAEHYVGAGPERAGQIALAAARAGVEMALHTKDNANAIERIQPLLAGSERPQSAVSLRLQLVMARMSLGEHEAARQDFSRAVREGHRLGLTRTLLDTLEGKPEV